Protein AF-W2CV42-F1 (afdb_monomer)

Foldseek 3Di:
DQLVVLVVVLVVLVVDLVVDPLVVVLVVLLVVLLVLVCVVLVLLVVQCPPPDPLSNVLSVVLCVQCVVVVVVVLSPDDPVSSLVVLVVSLVSCVVSVVSCVSSVNPVSNVVSVVSSVVSVVSVVVSVVCSVVSSVVVCVVSVVVSVVVVVVVVVVLVVQLVPDPDPVSNVVSVVVVVVVVVVVVVVVVVVVVVVVVVVCVVPPDDPDD

Structure (mmCIF, N/CA/C/O backbone):
data_AF-W2CV42-F1
#
_entry.id   AF-W2CV42-F1
#
loop_
_atom_site.group_PDB
_atom_site.id
_atom_site.type_symbol
_atom_site.label_atom_id
_atom_site.label_alt_id
_atom_site.label_comp_id
_atom_site.label_asym_id
_atom_site.label_entity_id
_atom_site.label_seq_id
_atom_site.pdbx_PDB_ins_code
_atom_site.Cartn_x
_atom_site.Cartn_y
_atom_site.Cartn_z
_atom_site.occupancy
_atom_site.B_iso_or_equiv
_atom_site.auth_seq_id
_atom_site.auth_comp_id
_atom_site.auth_asym_id
_atom_site.auth_atom_id
_atom_site.pdbx_PDB_model_num
ATOM 1 N N . GLN A 1 1 ? 26.168 -8.740 -31.661 1.00 59.66 1 GLN A N 1
ATOM 2 C CA . GLN A 1 1 ? 27.082 -9.064 -30.541 1.00 59.66 1 GLN A CA 1
ATOM 3 C C . GLN A 1 1 ? 27.234 -7.935 -29.515 1.00 59.66 1 GLN A C 1
ATOM 5 O O . GLN A 1 1 ? 26.815 -8.160 -28.393 1.00 59.66 1 GLN A O 1
ATOM 10 N N . LYS A 1 2 ? 27.775 -6.739 -29.827 1.00 70.06 2 LYS A N 1
ATOM 11 C CA . LYS A 1 2 ? 27.893 -5.647 -28.822 1.00 70.06 2 LYS A CA 1
ATOM 12 C C . LYS A 1 2 ? 26.564 -4.921 -28.543 1.00 70.06 2 LYS A C 1
ATOM 14 O O . LYS A 1 2 ? 26.148 -4.836 -27.397 1.00 70.06 2 LYS A O 1
ATOM 19 N N . TRP A 1 3 ? 25.877 -4.484 -29.600 1.00 69.75 3 TRP A N 1
ATOM 20 C CA . TRP A 1 3 ? 24.586 -3.786 -29.516 1.00 69.75 3 TRP A CA 1
ATOM 21 C C . TRP A 1 3 ? 23.489 -4.621 -28.830 1.00 69.75 3 TRP A C 1
ATOM 23 O O . TRP A 1 3 ? 22.805 -4.127 -27.945 1.00 69.75 3 TRP A O 1
ATOM 33 N N . GLU A 1 4 ? 23.374 -5.913 -29.157 1.00 73.19 4 GLU A N 1
ATOM 34 C CA . GLU A 1 4 ? 22.420 -6.822 -28.493 1.00 73.19 4 GLU A CA 1
ATOM 35 C C . GLU A 1 4 ? 22.667 -6.924 -26.982 1.00 73.19 4 GLU A C 1
ATOM 37 O O . GLU A 1 4 ? 21.717 -7.024 -26.215 1.00 73.19 4 GLU A O 1
ATOM 42 N N . GLY A 1 5 ? 23.930 -6.887 -26.543 1.00 76.00 5 GLY A N 1
ATOM 43 C CA . GLY A 1 5 ? 24.276 -6.903 -25.121 1.00 76.00 5 GLY A CA 1
ATOM 44 C C . GLY A 1 5 ? 23.815 -5.640 -24.396 1.00 76.00 5 GLY A C 1
ATOM 45 O O . GLY A 1 5 ? 23.217 -5.741 -23.331 1.00 76.00 5 GLY A O 1
ATOM 46 N N . GLU A 1 6 ? 24.034 -4.470 -25.001 1.00 76.62 6 GLU A N 1
ATOM 47 C CA . GLU A 1 6 ? 23.625 -3.166 -24.453 1.00 76.62 6 GLU A CA 1
ATOM 48 C C . GLU A 1 6 ? 22.091 -3.037 -24.386 1.00 76.62 6 GLU A C 1
ATOM 50 O O . GLU A 1 6 ? 21.546 -2.624 -23.363 1.00 76.62 6 GLU A O 1
ATOM 55 N N . VAL A 1 7 ? 21.379 -3.488 -25.426 1.00 72.38 7 VAL A N 1
ATOM 56 C CA . VAL A 1 7 ? 19.905 -3.512 -25.447 1.00 72.38 7 VAL A CA 1
ATOM 57 C C . VAL A 1 7 ? 19.341 -4.495 -24.415 1.00 72.38 7 VAL A C 1
ATOM 59 O O . VAL A 1 7 ? 18.390 -4.168 -23.707 1.00 72.38 7 VAL A O 1
ATOM 62 N N . ASN A 1 8 ? 19.929 -5.686 -24.280 1.00 78.81 8 ASN A N 1
ATOM 63 C CA . ASN A 1 8 ? 19.495 -6.657 -23.271 1.00 78.81 8 ASN A CA 1
ATOM 64 C C . ASN A 1 8 ? 19.744 -6.153 -21.842 1.00 78.81 8 ASN A C 1
ATOM 66 O O . ASN A 1 8 ? 18.939 -6.426 -20.954 1.00 78.81 8 ASN A O 1
ATOM 70 N N . GLU A 1 9 ? 20.814 -5.389 -21.619 1.00 76.94 9 GLU A N 1
ATOM 71 C CA . GLU A 1 9 ? 21.087 -4.744 -20.332 1.00 76.94 9 GLU A CA 1
ATOM 72 C C . GLU A 1 9 ? 20.033 -3.666 -20.006 1.00 76.94 9 GLU A C 1
ATOM 74 O O . GLU A 1 9 ? 19.577 -3.587 -18.863 1.00 76.94 9 GLU A O 1
ATOM 79 N N . GLU A 1 10 ? 19.556 -2.898 -20.997 1.00 70.19 10 GLU A N 1
ATOM 80 C CA . GLU A 1 10 ? 18.446 -1.943 -20.809 1.00 70.19 10 GLU A CA 1
ATOM 81 C C . GLU A 1 10 ? 17.141 -2.653 -20.413 1.00 70.19 10 GLU A C 1
ATOM 83 O O . GLU A 1 10 ? 16.420 -2.187 -19.521 1.00 70.19 10 GLU A O 1
ATOM 88 N N . VAL A 1 11 ? 16.845 -3.791 -21.048 1.00 71.62 11 VAL A N 1
ATOM 89 C CA . VAL A 1 11 ? 15.653 -4.604 -20.757 1.00 71.62 11 VAL A CA 1
ATOM 90 C C . VAL A 1 11 ? 15.738 -5.228 -19.360 1.00 71.62 11 VAL A C 1
ATOM 92 O O . VAL A 1 11 ? 14.799 -5.091 -18.573 1.00 71.62 11 VAL A O 1
ATOM 95 N N . ASP A 1 12 ? 16.871 -5.834 -19.006 1.00 73.62 12 ASP A N 1
ATOM 96 C CA . ASP A 1 12 ? 17.085 -6.478 -17.704 1.00 73.62 12 ASP A CA 1
ATOM 97 C C . ASP A 1 12 ? 17.072 -5.467 -16.544 1.00 73.62 12 ASP A C 1
ATOM 99 O O . ASP A 1 12 ? 16.479 -5.725 -15.493 1.00 73.62 12 ASP A O 1
ATOM 103 N N . LEU A 1 13 ? 17.620 -4.260 -16.733 1.00 68.94 13 LEU A N 1
ATOM 104 C CA . LEU A 1 13 ? 17.482 -3.166 -15.762 1.00 68.94 13 LEU A CA 1
ATOM 105 C C . LEU A 1 13 ? 16.016 -2.784 -15.528 1.00 68.94 13 LEU A C 1
ATOM 107 O O . L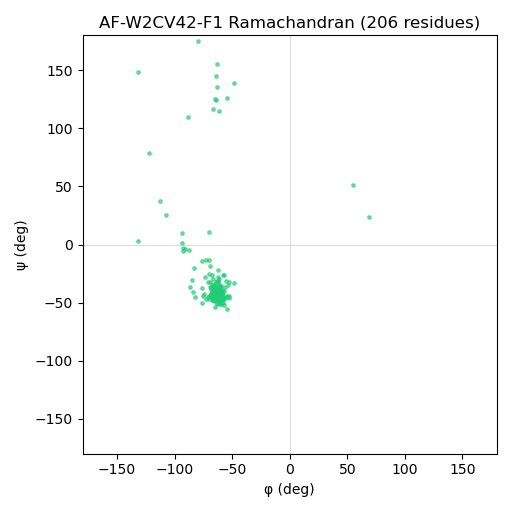EU A 1 13 ? 15.612 -2.487 -14.397 1.00 68.94 13 LEU A O 1
ATOM 111 N N . ASN A 1 14 ? 15.201 -2.796 -16.584 1.00 65.06 14 ASN A N 1
ATOM 112 C CA . ASN A 1 14 ? 13.782 -2.500 -16.464 1.00 65.06 14 ASN A CA 1
ATOM 113 C C . ASN A 1 14 ? 13.024 -3.603 -15.698 1.00 65.06 14 ASN A C 1
ATOM 115 O O . ASN A 1 14 ? 12.142 -3.271 -14.898 1.00 65.06 14 ASN A O 1
ATOM 119 N N . GLU A 1 15 ? 13.400 -4.873 -15.886 1.00 62.34 15 GLU A N 1
ATOM 120 C CA . GLU A 1 15 ? 12.823 -6.039 -15.198 1.00 62.34 15 GLU A CA 1
ATOM 121 C C . GLU A 1 15 ? 13.281 -6.183 -13.737 1.00 62.34 15 GLU A C 1
ATOM 123 O O . GLU A 1 15 ? 12.454 -6.392 -12.845 1.00 62.34 15 GLU A O 1
ATOM 128 N N . LYS A 1 16 ? 14.576 -6.018 -13.438 1.00 64.25 16 LYS A N 1
ATOM 129 C CA . LYS A 1 16 ? 15.122 -6.095 -12.067 1.00 64.25 16 LYS A CA 1
ATOM 130 C C . LYS A 1 16 ? 14.546 -5.026 -11.153 1.00 64.25 16 LYS A C 1
ATOM 132 O O . LYS A 1 16 ? 14.216 -5.302 -10.000 1.00 64.25 16 LYS A O 1
ATOM 137 N N . ALA A 1 17 ? 14.341 -3.826 -11.683 1.00 59.81 17 ALA A N 1
ATOM 138 C CA . ALA A 1 17 ? 13.664 -2.761 -10.962 1.00 59.81 17 ALA A CA 1
ATOM 139 C C . ALA A 1 17 ? 12.201 -3.102 -10.607 1.00 59.81 17 ALA A C 1
ATOM 141 O O . ALA A 1 17 ? 11.654 -2.529 -9.667 1.00 59.81 17 ALA A O 1
ATOM 142 N N . ALA A 1 18 ? 11.566 -4.039 -11.321 1.00 54.16 18 ALA A N 1
ATOM 143 C CA . ALA A 1 18 ? 10.229 -4.531 -10.996 1.00 54.16 18 ALA A CA 1
ATOM 144 C C . ALA A 1 18 ? 10.226 -5.633 -9.912 1.00 54.16 18 ALA A C 1
ATOM 146 O O . ALA A 1 18 ? 9.199 -5.833 -9.269 1.00 54.16 18 ALA A O 1
ATOM 147 N N . ARG A 1 19 ? 11.355 -6.321 -9.672 1.00 53.69 19 ARG A N 1
ATOM 148 C CA . ARG A 1 19 ? 11.500 -7.447 -8.718 1.00 53.69 19 ARG A CA 1
ATOM 149 C C . ARG A 1 19 ? 12.296 -7.099 -7.445 1.00 53.69 19 ARG A C 1
ATOM 151 O O . ARG A 1 19 ? 12.899 -7.982 -6.841 1.00 53.69 19 ARG A O 1
ATOM 158 N N . SER A 1 20 ? 12.347 -5.830 -7.035 1.00 61.31 20 SER A N 1
ATOM 159 C CA . SER A 1 20 ? 13.225 -5.400 -5.933 1.00 61.31 20 SER A CA 1
ATOM 160 C C . SER A 1 20 ? 12.882 -6.050 -4.580 1.00 61.31 20 SER A C 1
ATOM 162 O O . SER A 1 20 ? 11.736 -6.437 -4.337 1.00 61.31 20 SER A O 1
ATOM 164 N N . VAL A 1 21 ? 13.884 -6.123 -3.689 1.00 60.16 21 VAL A N 1
ATOM 165 C CA . VAL A 1 21 ? 13.817 -6.625 -2.294 1.00 60.16 21 VAL A CA 1
ATOM 166 C C . VAL A 1 21 ? 12.639 -6.030 -1.515 1.00 60.16 21 VAL A C 1
ATOM 168 O O . VAL A 1 21 ? 11.987 -6.722 -0.733 1.00 60.16 21 VAL A O 1
ATOM 171 N N . HIS A 1 22 ? 12.292 -4.779 -1.816 1.00 67.31 22 HIS A N 1
ATOM 172 C CA . HIS A 1 22 ? 11.140 -4.075 -1.256 1.00 67.31 22 HIS A CA 1
ATOM 173 C C . HIS A 1 22 ? 9.808 -4.774 -1.504 1.00 67.31 22 HIS A C 1
ATOM 175 O O . HIS A 1 22 ? 8.886 -4.616 -0.719 1.00 67.31 22 HIS A O 1
ATOM 181 N N . THR A 1 23 ? 9.684 -5.571 -2.566 1.00 75.50 23 THR A N 1
ATOM 182 C CA . THR A 1 23 ? 8.451 -6.318 -2.859 1.00 75.50 23 THR A CA 1
ATOM 183 C C . THR A 1 23 ? 8.162 -7.353 -1.778 1.00 75.50 23 THR A C 1
ATOM 185 O O . THR A 1 23 ? 7.018 -7.482 -1.362 1.00 75.50 23 THR A O 1
ATOM 188 N N . LYS A 1 24 ? 9.191 -8.044 -1.271 1.00 83.50 24 LYS A N 1
ATOM 189 C CA . LYS A 1 24 ? 9.023 -9.024 -0.192 1.00 83.50 24 LYS A CA 1
ATOM 190 C C . LYS A 1 24 ? 8.679 -8.337 1.129 1.00 83.50 24 LYS A C 1
ATOM 192 O O . LYS A 1 24 ? 7.716 -8.730 1.772 1.00 83.50 24 LYS A O 1
ATOM 197 N N . ALA A 1 25 ? 9.411 -7.280 1.482 1.00 86.00 25 ALA A N 1
ATOM 198 C CA . ALA A 1 25 ? 9.160 -6.516 2.704 1.00 86.00 25 ALA A CA 1
ATOM 199 C C . ALA A 1 25 ? 7.769 -5.853 2.712 1.00 86.00 25 ALA A C 1
ATOM 201 O O . ALA A 1 25 ? 7.107 -5.822 3.746 1.00 86.00 25 ALA A O 1
ATOM 202 N N . LEU A 1 26 ? 7.299 -5.358 1.559 1.00 89.50 26 LEU A N 1
ATOM 203 C CA . LEU A 1 26 ? 5.947 -4.813 1.422 1.00 89.50 26 LEU A CA 1
ATOM 204 C C . LEU A 1 26 ? 4.882 -5.892 1.626 1.00 89.50 26 LEU A C 1
ATOM 206 O O . LEU A 1 26 ? 3.930 -5.633 2.345 1.00 89.50 26 LEU A O 1
ATOM 210 N N . LEU A 1 27 ? 5.050 -7.086 1.048 1.00 91.00 27 LEU A N 1
ATOM 211 C CA . LEU A 1 27 ? 4.109 -8.197 1.243 1.00 91.00 27 LEU A CA 1
ATOM 212 C C . LEU A 1 27 ? 4.063 -8.673 2.700 1.00 91.00 27 LEU A C 1
ATOM 214 O O . LEU A 1 27 ? 2.990 -8.945 3.220 1.00 91.00 27 LEU A O 1
ATOM 218 N N . GLU A 1 28 ? 5.211 -8.748 3.373 1.00 93.06 28 GLU A N 1
ATOM 219 C CA . GLU A 1 28 ? 5.263 -9.113 4.795 1.00 93.06 28 GLU A CA 1
ATOM 220 C C . GLU A 1 28 ? 4.526 -8.081 5.661 1.00 93.06 28 GLU A C 1
ATOM 222 O O . GLU A 1 28 ? 3.756 -8.444 6.548 1.00 93.06 28 GLU A O 1
ATOM 227 N N . LYS A 1 29 ? 4.715 -6.788 5.375 1.00 93.56 29 LYS A N 1
ATOM 228 C CA . LYS A 1 29 ? 4.012 -5.709 6.080 1.00 93.56 29 LYS A CA 1
ATOM 229 C C . LYS A 1 29 ? 2.519 -5.700 5.790 1.00 93.56 29 LYS A C 1
ATOM 231 O O . LYS A 1 29 ? 1.738 -5.442 6.696 1.00 93.56 29 LYS A O 1
ATOM 236 N N . ASP A 1 30 ? 2.134 -6.002 4.561 1.00 94.56 30 ASP A N 1
ATOM 237 C CA . ASP A 1 30 ? 0.740 -6.166 4.165 1.00 94.56 30 ASP A CA 1
ATOM 238 C C . ASP A 1 30 ? 0.063 -7.298 4.949 1.00 94.56 30 ASP A C 1
ATOM 240 O O . ASP A 1 30 ? -0.964 -7.094 5.587 1.00 94.56 30 ASP A O 1
ATOM 244 N N . GLU A 1 31 ? 0.722 -8.455 5.050 1.00 95.38 31 GLU A N 1
ATOM 245 C CA . GLU A 1 31 ? 0.227 -9.587 5.837 1.00 95.38 31 GLU A CA 1
ATOM 246 C C . GLU A 1 31 ? 0.080 -9.240 7.334 1.00 95.38 31 GLU A C 1
ATOM 248 O O . GLU A 1 31 ? -0.835 -9.719 8.013 1.00 95.38 31 GLU A O 1
ATOM 253 N N . GLU A 1 32 ? 0.969 -8.402 7.878 1.00 96.00 32 GLU A N 1
ATOM 254 C CA . GLU A 1 32 ? 0.831 -7.866 9.238 1.00 96.00 32 GLU A CA 1
ATOM 255 C C . GLU A 1 32 ? -0.413 -6.968 9.378 1.00 96.00 32 GLU A C 1
ATOM 257 O O . GLU A 1 32 ? -1.143 -7.107 10.366 1.00 96.00 32 GLU A O 1
ATOM 262 N N . ARG A 1 33 ? -0.695 -6.088 8.402 1.00 97.06 33 ARG A N 1
ATOM 263 C CA . ARG A 1 33 ? -1.912 -5.247 8.394 1.00 97.06 33 ARG A CA 1
ATOM 264 C C . ARG A 1 33 ? -3.171 -6.104 8.331 1.00 97.06 33 ARG A C 1
ATOM 266 O O . ARG A 1 33 ? -4.054 -5.936 9.174 1.00 97.06 33 ARG A O 1
ATOM 273 N N . ASP A 1 34 ? -3.196 -7.092 7.441 1.00 97.00 34 ASP A N 1
ATOM 274 C CA . ASP A 1 34 ? -4.293 -8.049 7.288 1.00 97.00 34 ASP A CA 1
ATOM 275 C C . ASP A 1 34 ? -4.626 -8.770 8.597 1.00 97.00 34 ASP A C 1
ATOM 277 O O . ASP A 1 34 ? -5.796 -8.904 8.979 1.00 97.00 34 ASP A O 1
ATOM 281 N N . LYS A 1 35 ? -3.596 -9.237 9.314 1.00 96.88 35 LYS A N 1
ATOM 282 C CA . LYS A 1 35 ? -3.758 -9.912 10.610 1.00 96.88 35 LYS A CA 1
ATOM 283 C C . LYS A 1 35 ? -4.335 -8.973 11.662 1.00 96.88 35 LYS A C 1
ATOM 285 O O . LYS A 1 35 ? -5.233 -9.380 12.401 1.00 96.88 35 LYS A O 1
ATOM 290 N N . LEU A 1 36 ? -3.853 -7.732 11.725 1.00 97.69 36 LEU A N 1
ATOM 291 C CA . LEU A 1 36 ? -4.334 -6.731 12.679 1.00 97.69 36 LEU A CA 1
ATOM 292 C C . LEU A 1 36 ? -5.784 -6.325 12.396 1.00 97.69 36 LEU A C 1
ATOM 294 O O . LEU A 1 36 ? -6.581 -6.255 13.330 1.00 97.69 36 LEU A O 1
ATOM 298 N N . LEU A 1 37 ? -6.149 -6.130 11.128 1.00 97.50 37 LEU A N 1
ATOM 299 C CA . LEU A 1 37 ? -7.525 -5.853 10.708 1.00 97.50 37 LEU A CA 1
ATOM 300 C C . LEU A 1 37 ? -8.455 -7.033 11.004 1.00 97.50 37 LEU A C 1
ATOM 302 O O . LEU A 1 37 ? -9.530 -6.854 11.578 1.00 97.50 37 LEU A O 1
ATOM 306 N N . THR A 1 3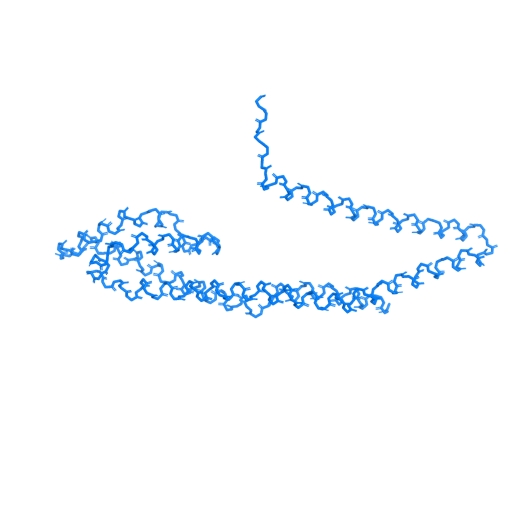8 ? -8.014 -8.256 10.699 1.00 96.69 38 THR A N 1
ATOM 307 C CA . THR A 1 38 ? -8.765 -9.483 11.011 1.00 96.69 38 THR A CA 1
ATOM 308 C C . THR A 1 38 ? -8.996 -9.622 12.516 1.00 96.69 38 THR A C 1
ATOM 310 O O . THR A 1 38 ? -10.108 -9.937 12.943 1.00 96.69 38 THR A O 1
ATOM 313 N N . HIS A 1 39 ? -7.969 -9.360 13.329 1.00 97.00 39 HIS A N 1
ATOM 314 C CA . HIS A 1 39 ? -8.082 -9.367 14.784 1.00 97.00 39 HIS A CA 1
ATOM 315 C C . HIS A 1 39 ? -9.054 -8.289 15.277 1.00 97.00 39 HIS A C 1
ATOM 317 O O . HIS A 1 39 ? -9.982 -8.603 16.020 1.00 97.00 39 HIS A O 1
ATOM 323 N N . LEU A 1 40 ? -8.891 -7.045 14.816 1.00 97.00 40 LEU A N 1
ATOM 324 C CA . LEU A 1 40 ? -9.736 -5.907 15.177 1.00 97.00 40 LEU A CA 1
ATOM 325 C C . LEU A 1 40 ? -11.219 -6.199 14.918 1.00 97.00 40 LEU A C 1
ATOM 327 O O . LEU A 1 40 ? -12.041 -6.126 15.834 1.00 97.00 40 LEU A O 1
ATOM 331 N N . PHE A 1 41 ? -11.557 -6.574 13.683 1.00 96.69 41 PHE A N 1
ATOM 332 C CA . PHE A 1 41 ? -12.937 -6.856 13.294 1.00 96.69 41 PHE A CA 1
ATOM 333 C C . PHE A 1 41 ? -13.480 -8.114 13.974 1.00 96.69 41 PHE A C 1
ATOM 335 O O . PHE A 1 41 ? -14.650 -8.155 14.357 1.00 96.69 41 PHE A O 1
ATOM 342 N N . GLY A 1 42 ? -12.633 -9.125 14.188 1.00 96.38 42 GLY A N 1
ATOM 343 C CA . GLY A 1 42 ? -12.995 -10.324 14.938 1.00 96.38 42 GLY A CA 1
ATOM 344 C C . GLY A 1 42 ? -13.400 -10.008 16.378 1.00 96.38 42 GLY A C 1
ATOM 345 O O . GLY A 1 42 ? -14.461 -10.444 16.824 1.00 96.38 42 GLY A O 1
ATOM 346 N N . ILE A 1 43 ? -12.598 -9.215 17.094 1.00 96.75 43 ILE A N 1
ATOM 347 C CA . ILE A 1 43 ? -12.875 -8.823 18.483 1.00 96.75 43 ILE A CA 1
ATOM 348 C C . ILE A 1 43 ? -14.180 -8.039 18.586 1.00 96.75 43 ILE A C 1
ATOM 350 O O . ILE A 1 43 ? -14.995 -8.358 19.452 1.00 96.75 43 ILE A O 1
ATOM 354 N N . ILE A 1 44 ? -14.412 -7.064 17.704 1.00 95.62 44 ILE A N 1
ATOM 355 C CA . ILE A 1 44 ? -15.674 -6.308 17.681 1.00 95.62 44 ILE A CA 1
ATOM 356 C C . ILE A 1 44 ? -16.848 -7.275 17.511 1.00 95.62 44 ILE A C 1
ATOM 358 O O . ILE A 1 44 ? -17.741 -7.321 18.357 1.00 95.62 44 ILE A O 1
ATOM 362 N N . ARG A 1 45 ? -16.785 -8.144 16.495 1.00 95.69 45 ARG A N 1
ATOM 363 C CA . ARG A 1 45 ? -17.847 -9.107 16.187 1.00 95.69 45 ARG A CA 1
ATOM 364 C C . ARG A 1 45 ? -18.164 -10.046 17.349 1.00 95.69 45 ARG A C 1
ATOM 366 O O . ARG A 1 45 ? -19.333 -10.265 17.654 1.00 95.69 45 ARG A O 1
ATOM 373 N N . PHE A 1 46 ? -17.150 -10.622 17.992 1.00 95.44 46 PHE A N 1
ATOM 374 C CA . PHE A 1 46 ? -17.373 -11.569 19.088 1.00 95.44 46 PHE A CA 1
ATOM 375 C C . PHE A 1 46 ? -17.892 -10.889 20.356 1.00 95.44 46 PHE A C 1
ATOM 377 O O . PHE A 1 46 ? -18.694 -11.484 21.076 1.00 95.44 46 PHE A O 1
ATOM 384 N N . ASN A 1 47 ? -17.495 -9.642 20.616 1.00 95.81 47 ASN A N 1
ATOM 385 C CA . ASN A 1 47 ? -17.916 -8.934 21.822 1.00 95.81 47 ASN A CA 1
ATOM 386 C C . ASN A 1 47 ? -19.384 -8.488 21.805 1.00 95.81 47 ASN A C 1
ATOM 388 O O . ASN A 1 47 ? -19.921 -8.232 22.879 1.00 95.81 47 ASN A O 1
ATOM 392 N N . HIS A 1 48 ? -20.075 -8.518 20.659 1.00 93.38 48 HIS A N 1
ATOM 393 C CA . HIS A 1 48 ? -21.543 -8.406 20.625 1.00 93.38 48 HIS A CA 1
ATOM 394 C C . HIS A 1 48 ? -22.244 -9.459 21.491 1.00 93.38 48 HIS A C 1
ATOM 396 O O . HIS A 1 48 ? -23.314 -9.203 22.035 1.00 93.38 48 HIS A O 1
ATOM 402 N N . TYR A 1 49 ? -21.642 -10.641 21.627 1.00 94.12 49 TYR A N 1
ATOM 403 C CA . TYR A 1 49 ? -22.186 -11.749 22.413 1.00 94.12 49 TYR A CA 1
ATOM 404 C C . TYR A 1 49 ? -21.652 -11.774 23.849 1.00 94.12 49 TYR A C 1
ATOM 406 O O . TYR A 1 49 ? -21.849 -12.758 24.564 1.00 94.12 49 TYR A O 1
ATOM 414 N N . SER A 1 50 ? -20.943 -10.724 24.278 1.00 94.50 50 SER A N 1
ATOM 415 C CA . SER A 1 50 ? -20.380 -10.664 25.622 1.00 94.50 50 SER A CA 1
ATOM 416 C C . SER A 1 50 ? -21.492 -10.674 26.681 1.00 94.50 50 SER A C 1
ATOM 418 O O . SER A 1 50 ? -22.459 -9.918 26.562 1.00 94.50 50 SER A O 1
ATOM 420 N N . PRO A 1 51 ? -21.359 -11.465 27.763 1.00 93.38 51 PRO A N 1
ATOM 421 C CA . PRO A 1 51 ? -22.292 -11.415 28.888 1.00 93.38 51 PRO A CA 1
ATOM 422 C C . PRO A 1 51 ? -22.165 -10.111 29.697 1.00 93.38 51 PRO A C 1
ATOM 424 O O . PRO A 1 51 ? -23.021 -9.809 30.526 1.00 93.38 51 PRO A O 1
ATOM 427 N N . VAL A 1 52 ? -21.097 -9.335 29.477 1.00 95.62 52 VAL A N 1
ATOM 428 C CA . VAL A 1 52 ? -20.883 -8.031 30.107 1.00 95.62 52 VAL A CA 1
ATOM 429 C C . VAL A 1 52 ? -21.531 -6.952 29.241 1.00 95.62 52 VAL A C 1
ATOM 431 O O . VAL A 1 52 ? -21.036 -6.627 28.163 1.00 95.62 52 VAL A O 1
ATOM 434 N N . GLN A 1 53 ? -22.623 -6.357 29.731 1.00 92.75 53 GLN A N 1
ATOM 435 C CA . GLN A 1 53 ? -23.435 -5.404 28.961 1.00 92.75 53 GLN A CA 1
ATOM 436 C C . GLN A 1 53 ? -22.634 -4.200 28.440 1.00 92.75 53 GLN A C 1
ATOM 438 O O . GLN A 1 53 ? -22.814 -3.798 27.295 1.00 92.75 53 GLN A O 1
ATOM 443 N N . ALA A 1 54 ? -21.715 -3.660 29.247 1.00 92.06 54 ALA A N 1
ATOM 444 C CA . ALA A 1 54 ? -20.857 -2.547 28.836 1.00 92.06 54 ALA A CA 1
ATOM 445 C C . ALA A 1 54 ? -19.955 -2.914 27.642 1.00 92.06 54 ALA A C 1
ATOM 447 O O . ALA A 1 54 ? -19.783 -2.118 26.723 1.00 92.06 54 ALA A O 1
ATOM 448 N N . THR A 1 55 ? -19.421 -4.137 27.629 1.00 93.00 55 THR A N 1
ATOM 449 C CA . THR A 1 55 ? -18.589 -4.659 26.539 1.00 93.00 55 THR A CA 1
ATOM 450 C C . THR A 1 55 ? -19.411 -4.871 25.267 1.00 93.00 55 THR A C 1
ATOM 452 O O . THR A 1 55 ? -18.972 -4.475 24.190 1.00 93.00 55 THR A O 1
ATOM 455 N N . ALA A 1 56 ? -20.622 -5.424 25.384 1.00 95.50 56 ALA A N 1
ATOM 456 C CA . ALA A 1 56 ? -21.516 -5.611 24.242 1.00 95.50 56 ALA A CA 1
ATOM 457 C C . ALA A 1 56 ? -21.947 -4.275 23.610 1.00 95.50 56 ALA A C 1
ATOM 459 O O . ALA A 1 56 ? -21.919 -4.135 22.390 1.00 95.50 56 ALA A O 1
ATOM 460 N N . GLN A 1 57 ? -22.261 -3.265 24.428 1.00 95.38 57 GLN A N 1
ATOM 461 C CA . GLN A 1 57 ? -22.610 -1.921 23.951 1.00 95.38 57 GLN A CA 1
ATOM 462 C C . GLN A 1 57 ? -21.426 -1.202 23.291 1.00 95.38 57 GLN A C 1
ATOM 464 O O . GLN A 1 57 ? -21.603 -0.519 22.282 1.00 95.38 57 GLN A O 1
ATOM 469 N N . ALA A 1 58 ? -20.213 -1.362 23.832 1.00 95.12 58 ALA A N 1
ATOM 470 C CA . ALA A 1 58 ? -19.003 -0.831 23.209 1.00 95.12 58 ALA A CA 1
ATOM 471 C C . ALA A 1 58 ? -18.756 -1.472 21.832 1.00 95.12 58 ALA A C 1
ATOM 473 O O . ALA A 1 58 ? -18.452 -0.762 20.875 1.00 95.12 58 ALA A O 1
ATOM 474 N N . ALA A 1 59 ? -18.942 -2.792 21.718 1.00 95.75 59 ALA A N 1
ATOM 475 C CA . ALA A 1 59 ? -18.845 -3.511 20.450 1.00 95.75 59 ALA A CA 1
ATOM 476 C C . ALA A 1 59 ? -19.890 -3.047 19.433 1.00 95.75 59 ALA A C 1
ATOM 478 O O . ALA A 1 59 ? -19.516 -2.701 18.319 1.00 95.75 59 ALA A O 1
ATOM 479 N N . GLU A 1 60 ? -21.160 -2.937 19.828 1.00 96.38 60 GLU A N 1
ATOM 480 C CA . GLU A 1 60 ? -22.234 -2.450 18.954 1.00 96.38 60 GLU A CA 1
ATOM 481 C C . GLU A 1 60 ? -21.962 -1.039 18.428 1.00 96.38 60 GLU A C 1
ATOM 483 O O . GLU A 1 60 ? -22.141 -0.750 17.242 1.00 96.38 60 GLU A O 1
ATOM 488 N N . LYS A 1 61 ? -21.447 -0.163 19.293 1.00 95.62 61 LYS A N 1
ATOM 489 C CA . LYS A 1 61 ? -21.062 1.185 18.891 1.00 95.62 61 LYS A CA 1
ATOM 490 C C . LYS A 1 61 ? -19.899 1.168 17.897 1.00 95.62 61 LYS A C 1
ATOM 492 O O . LYS A 1 61 ? -19.997 1.831 16.866 1.00 95.62 61 LYS A O 1
ATOM 497 N N . LEU A 1 62 ? -18.832 0.412 18.162 1.00 95.44 62 LEU A N 1
ATOM 498 C CA . LEU A 1 62 ? -17.691 0.313 17.244 1.00 95.44 62 LEU A CA 1
ATOM 499 C C . LEU A 1 62 ? -18.056 -0.359 15.916 1.00 95.44 62 LEU A C 1
ATOM 501 O O . LEU A 1 62 ? -17.572 0.082 14.877 1.00 95.44 62 LEU A O 1
ATOM 505 N N . ASP A 1 63 ? -18.945 -1.349 15.918 1.00 95.50 63 ASP A N 1
ATOM 506 C CA . ASP A 1 63 ? -19.459 -1.977 14.697 1.00 95.50 63 ASP A CA 1
ATOM 507 C C . ASP A 1 63 ? -20.234 -0.971 13.836 1.00 95.50 63 ASP A C 1
ATOM 509 O O . ASP A 1 63 ? -20.018 -0.892 12.629 1.00 95.50 63 ASP A O 1
ATOM 513 N N . SER A 1 64 ? -21.036 -0.092 14.449 1.00 95.38 64 SER A N 1
ATOM 514 C CA . SER A 1 64 ? -21.740 0.966 13.707 1.00 95.38 64 SER A CA 1
ATOM 515 C C . SER A 1 64 ? -20.795 1.967 13.020 1.00 95.38 64 SER A C 1
ATOM 517 O O . SER A 1 64 ? -21.107 2.481 11.945 1.00 95.38 64 SER A O 1
ATOM 519 N N . ILE A 1 65 ? -19.624 2.221 13.613 1.00 94.44 65 ILE A N 1
ATOM 520 C CA . ILE A 1 65 ? -18.612 3.154 13.092 1.00 94.44 65 ILE A CA 1
ATOM 521 C C . ILE A 1 65 ? -17.764 2.472 12.016 1.00 94.44 65 ILE A C 1
ATOM 523 O O . ILE A 1 65 ? -17.518 3.038 10.947 1.00 94.44 65 ILE A O 1
ATOM 527 N N . PHE A 1 66 ? -17.326 1.240 12.285 1.00 95.25 66 PHE A N 1
ATOM 528 C CA . PHE A 1 66 ? -16.423 0.498 11.412 1.00 95.25 66 PHE A CA 1
ATOM 529 C C . PHE A 1 66 ? -17.133 -0.368 10.371 1.00 95.25 66 PHE A C 1
ATOM 531 O O . PHE A 1 66 ? -16.470 -0.914 9.490 1.00 95.25 66 PHE A O 1
ATOM 538 N N . GLY A 1 67 ? -18.464 -0.439 10.399 1.00 91.31 67 GLY A N 1
ATOM 539 C CA . GLY A 1 67 ? -19.267 -1.274 9.509 1.00 91.31 67 GLY A CA 1
ATOM 540 C C . GLY A 1 67 ? -18.978 -1.045 8.026 1.00 91.31 67 GLY A C 1
ATOM 541 O O . GLY A 1 67 ? -18.942 -2.004 7.260 1.00 91.31 67 GLY A O 1
ATOM 542 N N . LYS A 1 68 ? -18.664 0.194 7.618 1.00 94.81 68 LYS A N 1
ATOM 543 C CA . LYS A 1 68 ? -18.241 0.498 6.238 1.00 94.81 68 LYS A CA 1
ATOM 544 C C . LYS A 1 68 ? -16.931 -0.202 5.843 1.00 94.81 68 LYS A C 1
ATOM 546 O O . LYS A 1 68 ? -16.839 -0.709 4.732 1.00 94.81 68 LYS A O 1
ATOM 551 N N . TYR A 1 69 ? -15.960 -0.294 6.752 1.00 95.75 69 TYR A N 1
ATOM 552 C CA . TYR A 1 69 ? -14.682 -0.978 6.522 1.00 95.75 69 TYR A CA 1
ATOM 553 C C . TYR A 1 69 ? -14.839 -2.502 6.575 1.00 95.75 69 TYR A C 1
ATOM 555 O O . TYR A 1 69 ? -14.235 -3.220 5.781 1.00 95.75 69 TYR A O 1
ATOM 563 N N . ILE A 1 70 ? -15.696 -2.999 7.471 1.00 91.19 70 ILE A N 1
ATOM 564 C CA . ILE A 1 70 ? -16.020 -4.429 7.574 1.00 91.19 70 ILE A CA 1
ATOM 565 C C . ILE A 1 70 ? -16.726 -4.906 6.298 1.00 91.19 70 ILE A C 1
ATOM 567 O O . ILE A 1 70 ? -16.359 -5.938 5.741 1.00 91.19 70 ILE A O 1
ATOM 571 N N . ALA A 1 71 ? -17.715 -4.148 5.817 1.00 90.25 71 ALA A N 1
ATOM 572 C CA . ALA A 1 71 ? -18.464 -4.472 4.605 1.00 90.25 71 ALA A CA 1
ATOM 573 C C . ALA A 1 71 ? -17.597 -4.390 3.341 1.00 90.25 71 ALA A C 1
ATOM 575 O O . ALA A 1 71 ? -17.734 -5.237 2.460 1.00 90.25 71 ALA A O 1
ATOM 576 N N . ALA A 1 72 ? -16.694 -3.406 3.272 1.00 90.00 72 ALA A N 1
ATOM 577 C CA . ALA A 1 72 ? -15.708 -3.293 2.198 1.00 90.00 72 ALA A CA 1
ATOM 578 C C . ALA A 1 72 ? -14.641 -4.400 2.251 1.00 90.00 72 ALA A C 1
ATOM 580 O O . ALA A 1 72 ? -14.015 -4.692 1.238 1.00 90.00 72 ALA A O 1
ATOM 581 N N . ASN A 1 73 ? -14.480 -5.070 3.401 1.00 92.31 73 ASN A N 1
ATOM 582 C CA . ASN A 1 73 ? -13.508 -6.143 3.598 1.00 92.31 73 ASN A CA 1
ATOM 583 C C . ASN A 1 73 ? -12.086 -5.682 3.233 1.00 92.31 73 ASN A C 1
ATOM 585 O O . ASN A 1 73 ? -11.384 -6.324 2.449 1.00 92.31 73 ASN A O 1
ATOM 589 N N . ILE A 1 74 ? -11.696 -4.542 3.811 1.00 93.12 74 ILE A N 1
ATOM 590 C CA . ILE A 1 74 ? -10.519 -3.758 3.411 1.00 93.12 74 ILE A CA 1
ATOM 591 C C . ILE A 1 74 ? -9.200 -4.544 3.454 1.00 93.12 74 ILE A C 1
ATOM 593 O O . ILE A 1 74 ? -8.323 -4.291 2.641 1.00 93.12 74 ILE A O 1
ATOM 597 N N . GLN A 1 75 ? -9.096 -5.581 4.293 1.00 91.06 75 GLN A N 1
ATOM 598 C CA . GLN A 1 75 ? -7.957 -6.513 4.362 1.00 91.06 75 GLN A CA 1
ATOM 599 C C . GLN A 1 75 ? -7.831 -7.465 3.150 1.00 91.06 75 GLN A C 1
ATOM 601 O O . GLN A 1 75 ? -7.180 -8.505 3.202 1.00 91.06 75 GLN A O 1
ATOM 606 N N . ARG A 1 76 ? -8.592 -7.234 2.078 1.00 89.75 76 ARG A N 1
ATOM 607 C CA . ARG A 1 76 ? -8.508 -7.982 0.810 1.00 89.75 76 ARG A CA 1
ATOM 608 C C . ARG A 1 76 ? -8.461 -7.063 -0.405 1.00 89.75 76 ARG A C 1
ATOM 610 O O . ARG A 1 76 ? -8.505 -7.555 -1.533 1.00 89.75 76 ARG A O 1
ATOM 617 N N . GLU A 1 77 ? -8.432 -5.754 -0.188 1.00 89.81 77 GLU A N 1
ATOM 618 C CA . GLU A 1 77 ? -8.393 -4.773 -1.263 1.00 89.81 77 GLU A CA 1
ATOM 619 C C . GLU A 1 77 ? -6.982 -4.621 -1.840 1.00 89.81 77 GLU A C 1
ATOM 621 O O . GLU A 1 77 ? -6.011 -5.221 -1.381 1.00 89.81 77 GLU A O 1
ATOM 626 N N . GLY A 1 78 ? -6.864 -3.822 -2.901 1.00 85.56 78 GLY A N 1
ATOM 627 C CA . GLY A 1 78 ? -5.554 -3.425 -3.398 1.00 85.56 78 GLY A CA 1
ATOM 628 C C . GLY A 1 78 ? -4.818 -2.581 -2.358 1.00 85.56 78 GLY A C 1
ATOM 629 O O . GLY A 1 78 ? -5.421 -1.752 -1.685 1.00 85.56 78 GLY A O 1
ATOM 630 N N . PHE A 1 79 ? -3.494 -2.730 -2.284 1.00 87.69 79 PHE A N 1
ATOM 631 C CA . PHE A 1 79 ? -2.678 -2.120 -1.228 1.00 87.69 79 PHE A CA 1
ATOM 632 C C . PHE A 1 79 ? -2.866 -0.605 -1.030 1.00 87.69 79 PHE A C 1
ATOM 634 O O . PHE A 1 79 ? -2.678 -0.102 0.074 1.00 87.69 79 PHE A O 1
ATOM 641 N N . GLU A 1 80 ? -3.167 0.141 -2.101 1.00 85.25 80 GLU A N 1
ATOM 642 C CA . GLU A 1 80 ? -3.390 1.590 -2.014 1.00 85.25 80 GLU A CA 1
ATOM 643 C C . GLU A 1 80 ? -4.736 1.934 -1.383 1.00 85.25 80 GLU A C 1
ATOM 645 O O . GLU A 1 80 ? -4.806 2.841 -0.551 1.00 85.25 80 GLU A O 1
ATOM 650 N N . ASP A 1 81 ? -5.776 1.201 -1.773 1.00 88.75 81 ASP A N 1
ATOM 651 C CA . ASP A 1 81 ? -7.128 1.383 -1.259 1.00 88.75 81 ASP A CA 1
ATOM 652 C C . ASP A 1 81 ? -7.165 0.977 0.219 1.00 88.75 81 ASP A C 1
ATOM 654 O O . ASP A 1 81 ? -7.633 1.748 1.058 1.00 88.75 81 ASP A O 1
ATOM 658 N N . GLU A 1 82 ? -6.523 -0.147 0.564 1.00 92.38 82 GLU A N 1
ATOM 659 C CA . GLU A 1 82 ? -6.347 -0.586 1.950 1.00 92.38 82 GLU A CA 1
ATOM 660 C C . GLU A 1 82 ? -5.615 0.473 2.792 1.00 92.38 82 GLU A C 1
ATOM 662 O O . GLU A 1 82 ? -6.112 0.859 3.850 1.00 92.38 82 GLU A O 1
ATOM 667 N N . SER A 1 83 ? -4.470 1.005 2.330 1.00 93.12 83 SER A N 1
ATOM 668 C CA . SER A 1 83 ? -3.753 2.084 3.034 1.00 93.12 83 SER A CA 1
ATOM 669 C C . SER A 1 83 ? -4.666 3.287 3.306 1.00 93.12 83 SER A C 1
ATOM 671 O O . SER A 1 83 ? -4.654 3.847 4.407 1.00 93.12 83 SER A O 1
ATOM 673 N N . GLY A 1 84 ? -5.461 3.697 2.313 1.00 92.38 84 GLY A N 1
ATOM 674 C CA . GLY A 1 84 ? -6.411 4.801 2.446 1.00 92.38 84 GLY A CA 1
ATOM 675 C C . GLY A 1 84 ? -7.508 4.504 3.468 1.00 92.38 84 GLY A C 1
ATOM 676 O O . GLY A 1 84 ? -7.796 5.337 4.334 1.00 92.38 84 GLY A O 1
ATOM 677 N N . HIS A 1 85 ? -8.079 3.303 3.419 1.00 96.25 85 HIS A N 1
ATOM 678 C CA . HIS A 1 85 ? -9.102 2.869 4.360 1.00 96.25 85 HIS A CA 1
ATOM 679 C C . HIS A 1 85 ? -8.576 2.691 5.782 1.00 96.25 85 HIS A C 1
ATOM 681 O O . HIS A 1 85 ? -9.276 3.073 6.714 1.00 96.25 85 HIS A O 1
ATOM 687 N N . ILE A 1 86 ? -7.347 2.204 5.978 1.00 96.44 86 ILE A N 1
ATOM 688 C CA . ILE A 1 86 ? -6.718 2.137 7.304 1.00 96.44 86 ILE A CA 1
ATOM 689 C C . ILE A 1 86 ? -6.573 3.542 7.890 1.00 96.44 86 ILE A C 1
ATOM 691 O O . ILE A 1 86 ? -6.913 3.758 9.050 1.00 96.44 86 ILE A O 1
ATOM 695 N N . VAL A 1 87 ? -6.127 4.525 7.101 1.00 96.56 87 VAL A N 1
ATOM 696 C CA . VAL A 1 87 ? -6.051 5.921 7.563 1.00 96.56 87 VAL A CA 1
ATOM 697 C C . VAL A 1 87 ? -7.437 6.453 7.935 1.00 96.56 87 VAL A C 1
ATOM 699 O O . VAL A 1 87 ? -7.591 7.075 8.987 1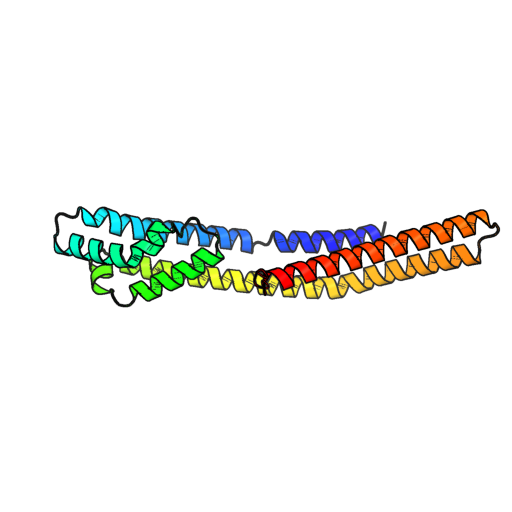.00 96.56 87 VAL A O 1
ATOM 702 N N . GLY A 1 88 ? -8.453 6.182 7.112 1.00 96.00 88 GLY A N 1
ATOM 703 C CA . GLY A 1 88 ? -9.844 6.523 7.418 1.00 96.00 88 GLY A CA 1
ATOM 704 C C . GLY A 1 88 ? -10.324 5.889 8.726 1.00 96.00 88 GLY A C 1
ATOM 705 O O . GLY A 1 88 ? -10.854 6.586 9.590 1.00 96.00 88 GLY A O 1
ATOM 706 N N . LEU A 1 89 ? -10.073 4.592 8.905 1.00 97.38 89 LEU A N 1
ATOM 707 C CA . LEU A 1 89 ? -10.440 3.830 10.095 1.00 97.38 89 LEU A CA 1
ATOM 708 C C . LEU A 1 89 ? -9.775 4.400 11.345 1.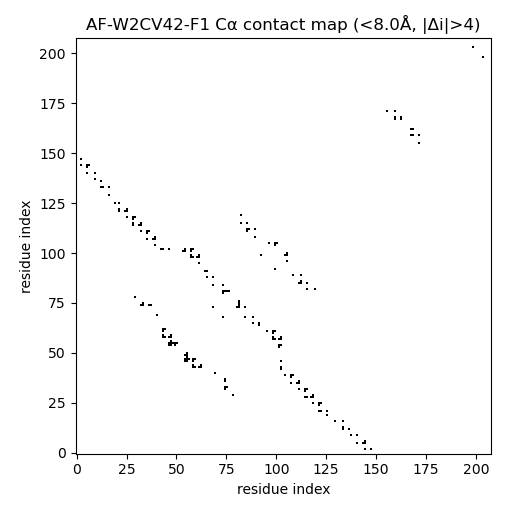00 97.38 89 LEU A C 1
ATOM 710 O O . LEU A 1 89 ? -10.445 4.590 12.355 1.00 97.38 89 LEU A O 1
ATOM 714 N N . LEU A 1 90 ? -8.478 4.712 11.285 1.00 96.81 90 LEU A N 1
ATOM 715 C CA . LEU A 1 90 ? -7.740 5.294 12.409 1.00 96.81 90 LEU A CA 1
ATOM 716 C C . LEU A 1 90 ? -8.278 6.680 12.795 1.00 96.81 90 LEU A C 1
ATOM 718 O O . LEU A 1 90 ? -8.354 6.996 13.983 1.00 96.81 90 LEU A O 1
ATOM 722 N N . ASN A 1 91 ? -8.688 7.491 11.816 1.00 97.00 91 ASN A N 1
ATOM 723 C CA . ASN A 1 91 ? -9.322 8.786 12.075 1.00 97.00 91 ASN A CA 1
ATOM 724 C C . ASN A 1 91 ? -10.705 8.621 12.714 1.00 97.00 91 ASN A C 1
ATOM 726 O O . ASN A 1 91 ? -11.013 9.300 13.693 1.00 97.00 91 ASN A O 1
ATOM 730 N N . ASP A 1 92 ? -11.509 7.689 12.203 1.00 95.88 92 ASP A N 1
ATOM 731 C CA . ASP A 1 92 ? -12.832 7.388 12.753 1.00 95.88 92 ASP A CA 1
ATOM 732 C C . ASP A 1 92 ? -12.746 6.756 14.148 1.00 95.88 92 ASP A C 1
ATOM 734 O O . ASP A 1 92 ? -13.663 6.915 14.946 1.00 95.88 92 ASP A O 1
ATOM 738 N N . ALA A 1 93 ? -11.644 6.073 14.470 1.00 94.94 93 ALA A N 1
ATOM 739 C CA . ALA A 1 93 ? -11.381 5.489 15.782 1.00 94.94 93 ALA A CA 1
ATOM 740 C C . ALA A 1 93 ? -11.022 6.539 16.852 1.00 94.94 93 ALA A C 1
ATOM 742 O O . ALA A 1 93 ? -11.279 6.324 18.038 1.00 94.94 93 ALA A O 1
ATOM 743 N N . ALA A 1 94 ? -10.435 7.674 16.456 1.00 94.69 94 ALA A N 1
ATOM 744 C CA . ALA A 1 94 ? -9.865 8.660 17.377 1.00 94.69 94 ALA A CA 1
ATOM 745 C C . ALA A 1 94 ? -10.841 9.205 18.449 1.00 94.69 94 ALA A C 1
ATOM 747 O O . ALA A 1 94 ? -10.402 9.406 19.583 1.00 94.69 94 ALA A O 1
ATOM 748 N N . PRO A 1 95 ? -12.145 9.420 18.170 1.00 96.56 95 PRO A N 1
ATOM 749 C CA . PRO A 1 95 ? -13.101 9.878 19.182 1.00 96.56 95 PRO A CA 1
ATOM 750 C C . PRO A 1 95 ? -13.560 8.79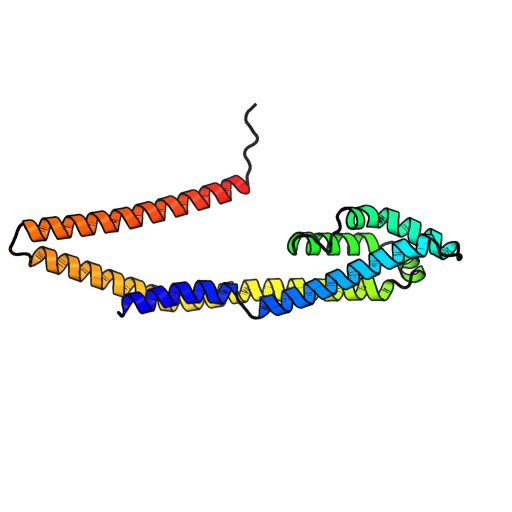9 20.179 1.00 96.56 95 PRO A C 1
ATOM 752 O O . PRO A 1 95 ? -14.157 9.144 21.196 1.00 96.56 95 PRO A O 1
ATOM 755 N N . TYR A 1 96 ? -13.313 7.512 19.908 1.00 95.56 96 TYR A N 1
ATOM 756 C CA . TYR A 1 96 ? -13.924 6.375 20.621 1.00 95.56 96 TYR A CA 1
ATOM 757 C C . TYR A 1 96 ? -12.912 5.575 21.450 1.00 95.56 96 TYR A C 1
ATOM 759 O O . TYR A 1 96 ? -12.956 4.347 21.539 1.00 95.56 96 TYR A O 1
ATOM 767 N N . THR A 1 97 ? -11.957 6.276 22.063 1.00 94.75 97 THR A N 1
ATOM 768 C CA . THR A 1 97 ? -10.866 5.661 22.834 1.00 94.75 97 THR A CA 1
ATOM 769 C C . THR A 1 97 ? -11.356 4.861 24.041 1.00 94.75 97 THR A C 1
ATOM 771 O O . THR A 1 97 ? -10.736 3.858 24.390 1.00 94.75 97 THR A O 1
ATOM 774 N N . ALA A 1 98 ? -12.473 5.258 24.659 1.00 94.69 98 ALA A N 1
ATOM 775 C CA . ALA A 1 98 ? -13.054 4.552 25.798 1.00 94.69 98 ALA A CA 1
ATOM 776 C C . ALA A 1 98 ? -13.618 3.182 25.391 1.00 94.69 98 ALA A C 1
ATOM 778 O O . ALA A 1 98 ? -13.352 2.181 26.054 1.00 94.69 98 ALA A O 1
ATOM 779 N N . GLU A 1 99 ? -14.351 3.120 24.280 1.00 95.06 99 GLU A N 1
ATOM 780 C CA . GLU A 1 99 ? -14.910 1.885 23.730 1.00 95.06 99 GLU A CA 1
ATOM 781 C C . GLU A 1 99 ? -13.809 0.955 23.214 1.00 95.06 99 GLU A C 1
ATOM 783 O O . GLU A 1 99 ? -13.833 -0.247 23.478 1.00 95.06 99 GLU A O 1
ATOM 788 N N . ILE A 1 100 ? -12.797 1.517 22.548 1.00 95.94 100 ILE A N 1
ATOM 789 C CA . ILE A 1 100 ? -11.607 0.782 22.095 1.00 95.94 100 ILE A CA 1
ATOM 790 C C . ILE A 1 100 ? -10.871 0.162 23.289 1.00 95.94 100 ILE A C 1
ATOM 792 O O . ILE A 1 100 ? -10.511 -1.017 23.247 1.00 95.94 100 ILE A O 1
ATOM 796 N N . ALA A 1 101 ? -10.686 0.917 24.376 1.00 95.69 101 ALA A N 1
ATOM 797 C CA . ALA A 1 101 ? -10.067 0.408 25.596 1.00 95.69 101 ALA A CA 1
ATOM 798 C C . ALA A 1 101 ? -10.930 -0.663 26.282 1.00 95.69 101 ALA A C 1
ATOM 800 O O . ALA A 1 101 ? -10.392 -1.664 26.752 1.00 95.69 101 ALA A O 1
ATOM 801 N N . ALA A 1 102 ? -12.257 -0.500 26.291 1.00 94.69 102 ALA A N 1
ATOM 802 C CA . ALA A 1 102 ? -13.188 -1.475 26.864 1.00 94.69 102 ALA A CA 1
ATOM 803 C C . ALA A 1 102 ? -13.146 -2.841 26.155 1.00 94.69 102 ALA A C 1
ATOM 805 O O . ALA A 1 102 ? -13.406 -3.863 26.789 1.00 94.69 102 ALA A O 1
ATOM 806 N N . LEU A 1 103 ? -12.792 -2.867 24.865 1.00 95.75 103 LEU A N 1
ATOM 807 C CA . LEU A 1 103 ? -12.581 -4.099 24.096 1.00 95.75 103 LEU A CA 1
ATOM 808 C C . LEU A 1 103 ? -11.119 -4.580 24.076 1.00 95.75 103 LEU A C 1
ATOM 810 O O . LEU A 1 103 ? -10.820 -5.581 23.430 1.00 95.75 103 LEU A O 1
ATOM 814 N N . GLY A 1 104 ? -10.195 -3.882 24.747 1.00 94.62 104 GLY A N 1
ATOM 815 C CA . GLY A 1 104 ? -8.769 -4.229 24.741 1.00 94.62 104 GLY A CA 1
AT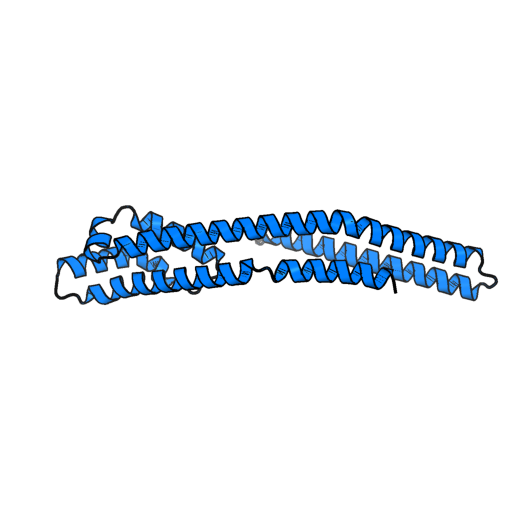OM 816 C C . GLY A 1 104 ? -8.074 -4.002 23.392 1.00 94.62 104 GLY A C 1
ATOM 817 O O . GLY A 1 104 ? -7.062 -4.633 23.100 1.00 94.62 104 GLY A O 1
ATOM 818 N N . LEU A 1 105 ? -8.606 -3.111 22.551 1.00 97.19 105 LEU A N 1
ATOM 819 C CA . LEU A 1 105 ? -8.140 -2.890 21.178 1.00 97.19 105 LEU A CA 1
ATOM 820 C C . LEU A 1 105 ? -7.086 -1.784 21.039 1.00 97.19 105 LEU A C 1
ATOM 822 O O . LEU A 1 105 ? -6.566 -1.576 19.943 1.00 97.19 105 LEU A O 1
ATOM 826 N N . THR A 1 106 ? -6.734 -1.093 22.126 1.00 96.69 106 THR A N 1
ATOM 827 C CA . THR A 1 106 ? -5.779 0.031 22.122 1.00 96.69 106 THR A CA 1
ATOM 828 C C . THR A 1 106 ? -4.447 -0.334 21.465 1.00 96.69 106 THR A C 1
ATOM 830 O O . THR A 1 106 ? -3.957 0.395 20.597 1.00 96.69 106 THR A O 1
ATOM 833 N N . ASP A 1 107 ? -3.890 -1.493 21.818 1.00 96.06 107 ASP A N 1
ATOM 834 C CA . ASP A 1 107 ? -2.622 -1.959 21.256 1.00 96.06 107 ASP A CA 1
ATOM 835 C C . ASP A 1 107 ? -2.766 -2.345 19.783 1.00 96.06 107 ASP A C 1
ATOM 837 O O . ASP A 1 107 ? -1.877 -2.056 18.987 1.00 96.06 107 ASP A O 1
ATOM 841 N N . THR A 1 108 ? -3.905 -2.928 19.393 1.00 97.12 108 THR A N 1
ATOM 842 C CA . THR A 1 108 ? -4.179 -3.291 17.992 1.00 97.12 108 THR A CA 1
ATOM 843 C C . THR A 1 108 ? -4.253 -2.043 17.113 1.00 97.12 108 THR A C 1
ATOM 845 O O . THR A 1 108 ? -3.626 -2.005 16.060 1.00 97.12 108 THR A O 1
ATOM 848 N N . ILE A 1 109 ? -4.952 -0.994 17.560 1.00 96.94 109 ILE A N 1
ATOM 849 C CA . ILE A 1 109 ? -5.048 0.287 16.841 1.00 96.94 109 ILE A CA 1
ATOM 850 C C . ILE A 1 109 ? -3.675 0.961 16.729 1.00 96.94 109 ILE A C 1
ATOM 852 O O . ILE A 1 109 ? -3.300 1.444 15.659 1.00 96.94 109 ILE A O 1
ATOM 856 N N . THR A 1 110 ? -2.899 0.952 17.814 1.00 97.38 110 THR A N 1
ATOM 857 C CA . THR A 1 110 ? -1.549 1.532 17.827 1.00 97.38 110 THR A CA 1
ATOM 858 C C . THR A 1 110 ? -0.621 0.789 16.866 1.00 97.38 110 THR A C 1
ATOM 860 O O . THR A 1 110 ? 0.050 1.419 16.050 1.00 97.38 110 THR A O 1
ATOM 863 N N . GLN A 1 111 ? -0.621 -0.546 16.908 1.00 97.31 111 GLN A N 1
ATOM 864 C CA . GLN A 1 111 ? 0.181 -1.375 16.007 1.00 97.31 111 GLN A CA 1
ATOM 865 C C . GLN A 1 111 ? -0.258 -1.222 14.551 1.00 97.31 111 GLN A C 1
ATOM 867 O O . GLN A 1 111 ? 0.601 -1.080 13.686 1.00 97.31 111 GLN A O 1
ATOM 872 N N . LEU A 1 112 ? -1.565 -1.173 14.273 1.00 97.56 112 LEU A N 1
ATOM 873 C CA . LEU A 1 112 ? -2.086 -0.975 12.919 1.00 97.56 112 LEU A CA 1
ATOM 874 C C . LEU A 1 112 ? -1.577 0.340 12.325 1.00 97.56 112 LEU A C 1
ATOM 876 O O . LEU A 1 112 ? -1.106 0.359 11.188 1.00 97.56 112 LEU A O 1
ATOM 880 N N . LYS A 1 113 ? -1.582 1.419 13.117 1.00 97.31 113 LYS A N 1
ATOM 881 C CA . LYS A 1 113 ? -0.982 2.694 12.715 1.00 97.31 113 LYS A CA 1
ATOM 882 C C . LYS A 1 113 ? 0.510 2.545 12.411 1.00 97.31 113 LYS A C 1
ATOM 884 O O . LYS A 1 113 ? 0.956 2.964 11.348 1.00 97.31 113 LYS A O 1
ATOM 889 N N . THR A 1 114 ? 1.280 1.948 13.320 1.00 97.50 114 THR A N 1
ATOM 890 C CA . THR A 1 114 ? 2.730 1.777 13.147 1.00 97.50 114 THR A CA 1
ATOM 891 C C . THR A 1 114 ? 3.075 0.953 11.907 1.00 97.50 114 THR A C 1
ATOM 893 O O . THR A 1 114 ? 3.961 1.341 11.145 1.00 97.50 114 THR A O 1
ATOM 896 N N . VAL A 1 115 ? 2.380 -0.164 11.682 1.00 96.88 115 VAL A N 1
ATOM 897 C CA . VAL A 1 115 ? 2.615 -1.039 10.527 1.00 96.88 115 VAL A CA 1
ATOM 898 C C . VAL A 1 115 ? 2.219 -0.334 9.231 1.00 96.88 115 VAL A C 1
ATOM 900 O O . VAL A 1 115 ? 2.973 -0.394 8.262 1.00 96.88 115 VAL A O 1
ATOM 903 N N . ASN A 1 116 ? 1.098 0.393 9.212 1.00 97.00 116 ASN A N 1
ATOM 904 C CA . ASN A 1 116 ? 0.685 1.157 8.037 1.00 97.00 116 ASN A CA 1
ATOM 905 C C . ASN A 1 116 ? 1.666 2.290 7.695 1.00 97.00 116 ASN A C 1
ATOM 907 O O . ASN A 1 116 ? 2.038 2.456 6.535 1.00 97.00 116 ASN A O 1
ATOM 911 N N . ASP A 1 117 ? 2.148 3.027 8.698 1.00 95.50 117 ASP A N 1
ATOM 912 C CA . ASP A 1 117 ? 3.159 4.072 8.502 1.00 95.50 117 ASP A CA 1
ATOM 913 C C . ASP A 1 117 ? 4.475 3.480 7.958 1.00 95.50 117 ASP A C 1
ATOM 915 O O . ASP A 1 117 ? 5.092 4.050 7.054 1.00 95.50 117 ASP A O 1
ATOM 919 N N . ALA A 1 118 ? 4.886 2.310 8.461 1.00 93.50 118 ALA A N 1
ATOM 920 C CA . ALA A 1 118 ? 6.059 1.590 7.967 1.00 93.50 118 ALA A CA 1
ATOM 921 C C . ALA A 1 118 ? 5.871 1.086 6.526 1.00 93.50 118 ALA A C 1
ATOM 923 O O . ALA A 1 118 ? 6.789 1.201 5.711 1.00 93.50 118 ALA A O 1
ATOM 924 N N . TYR A 1 119 ? 4.683 0.576 6.191 1.00 93.94 119 TYR A N 1
ATOM 925 C CA . TYR A 1 119 ? 4.332 0.175 4.829 1.00 93.94 119 TYR A CA 1
ATOM 926 C C . TYR A 1 119 ? 4.434 1.361 3.858 1.00 93.94 119 TYR A C 1
ATOM 928 O O . TYR A 1 119 ? 5.104 1.276 2.827 1.00 93.94 119 TYR A O 1
ATOM 936 N N . GLU A 1 120 ? 3.831 2.501 4.205 1.00 92.12 120 GLU A N 1
ATOM 937 C CA . GLU A 1 120 ? 3.868 3.711 3.379 1.00 92.12 120 GLU A CA 1
ATOM 938 C C . GLU A 1 120 ? 5.288 4.279 3.231 1.00 92.12 120 GLU A C 1
ATOM 940 O O . GLU A 1 120 ? 5.656 4.760 2.154 1.00 92.12 120 GLU A O 1
ATOM 945 N N . ALA A 1 121 ? 6.122 4.186 4.272 1.00 90.00 121 ALA A N 1
ATOM 946 C CA . ALA A 1 121 ? 7.532 4.565 4.196 1.00 90.00 121 ALA A CA 1
ATOM 947 C C . ALA A 1 121 ? 8.309 3.681 3.204 1.00 90.00 121 ALA A C 1
ATOM 949 O O . ALA A 1 121 ? 8.924 4.213 2.276 1.00 90.00 121 ALA A O 1
ATOM 950 N N . LEU A 1 122 ? 8.202 2.351 3.323 1.00 88.50 122 LEU A N 1
ATOM 951 C CA . LEU A 1 122 ? 8.823 1.393 2.394 1.00 88.50 122 LEU A CA 1
ATOM 952 C C . LEU A 1 122 ? 8.332 1.591 0.959 1.00 88.50 122 LEU A C 1
ATOM 954 O O . LEU A 1 122 ? 9.093 1.508 -0.007 1.00 88.50 122 LEU A O 1
ATOM 958 N N . ARG A 1 123 ? 7.045 1.894 0.790 1.00 85.25 123 ARG A N 1
ATOM 959 C CA . ARG A 1 123 ? 6.455 2.143 -0.524 1.00 85.25 123 ARG A CA 1
ATOM 960 C C . ARG A 1 123 ? 7.043 3.397 -1.175 1.00 85.25 123 ARG A C 1
ATOM 962 O O . ARG A 1 123 ? 7.332 3.374 -2.379 1.00 85.25 123 ARG A O 1
ATOM 969 N N . LYS A 1 124 ? 7.235 4.471 -0.402 1.00 84.94 124 LYS A N 1
ATOM 970 C CA . LYS A 1 124 ? 7.880 5.716 -0.855 1.00 84.94 124 LYS A CA 1
ATOM 971 C C . LYS A 1 124 ? 9.358 5.500 -1.171 1.00 84.94 124 LYS A C 1
ATOM 973 O O . LYS A 1 12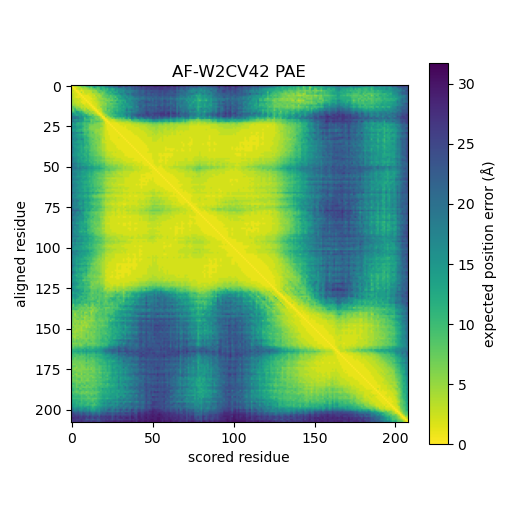4 ? 9.813 5.949 -2.223 1.00 84.94 124 LYS A O 1
ATOM 978 N N . GLU A 1 125 ? 10.076 4.774 -0.323 1.00 82.31 125 GLU A N 1
ATOM 979 C CA . GLU A 1 125 ? 11.483 4.421 -0.531 1.00 82.31 125 GLU A CA 1
ATOM 980 C C . GLU A 1 125 ? 11.661 3.604 -1.812 1.00 82.31 125 GLU A C 1
ATOM 982 O O . GLU A 1 125 ? 12.383 4.031 -2.713 1.00 82.31 125 GLU A O 1
ATOM 987 N N . ARG A 1 126 ? 10.879 2.529 -1.989 1.00 79.25 126 ARG A N 1
ATOM 988 C CA . ARG A 1 126 ? 10.870 1.734 -3.226 1.00 79.25 126 ARG A CA 1
ATOM 989 C C . ARG A 1 126 ? 10.642 2.607 -4.453 1.00 79.25 126 ARG A C 1
ATOM 991 O O . ARG A 1 126 ? 11.304 2.415 -5.474 1.00 79.25 126 ARG A O 1
ATOM 998 N N . ARG A 1 127 ? 9.691 3.547 -4.391 1.00 74.12 127 ARG A N 1
ATOM 999 C CA . ARG A 1 127 ? 9.416 4.466 -5.505 1.00 74.12 127 ARG A CA 1
ATOM 1000 C C . ARG A 1 127 ? 10.631 5.349 -5.801 1.00 74.12 127 ARG A C 1
ATOM 1002 O O . ARG A 1 127 ? 10.971 5.494 -6.972 1.00 74.12 127 ARG A O 1
ATOM 1009 N N . SER A 1 128 ? 11.270 5.899 -4.772 1.00 72.56 128 SER A N 1
ATOM 1010 C CA . SER A 1 128 ? 12.446 6.769 -4.891 1.00 72.56 128 SER A CA 1
ATOM 1011 C C . SER A 1 128 ? 13.671 6.031 -5.436 1.00 72.56 128 SER A C 1
ATOM 1013 O O . SER A 1 128 ? 14.280 6.475 -6.412 1.00 72.56 128 SER A O 1
ATOM 1015 N N . GLU A 1 129 ? 13.991 4.863 -4.878 1.00 68.44 129 GLU A N 1
ATOM 1016 C CA . GLU A 1 129 ? 15.117 4.038 -5.319 1.00 68.44 129 GLU A CA 1
ATOM 1017 C C . GLU A 1 129 ? 14.927 3.544 -6.747 1.00 68.44 129 GLU A C 1
ATOM 1019 O O . GLU A 1 129 ? 15.831 3.659 -7.569 1.00 68.44 129 GLU A O 1
ATOM 1024 N N . THR A 1 130 ? 13.726 3.059 -7.079 1.00 67.62 130 THR A N 1
ATOM 1025 C CA . THR A 1 130 ? 13.420 2.595 -8.438 1.00 67.62 130 THR A CA 1
ATOM 1026 C C . THR A 1 130 ? 13.617 3.714 -9.456 1.00 67.62 130 THR A C 1
ATOM 1028 O O . THR A 1 130 ? 14.141 3.476 -10.541 1.00 67.62 130 THR A O 1
ATOM 1031 N N . VAL A 1 131 ? 13.203 4.942 -9.131 1.00 69.12 131 VAL A N 1
ATOM 1032 C CA . VAL A 1 131 ? 13.362 6.096 -10.027 1.00 69.12 131 VAL A CA 1
ATOM 1033 C C . VAL A 1 131 ? 14.827 6.515 -10.129 1.00 69.12 131 VAL A C 1
ATOM 1035 O O . VAL A 1 131 ? 15.312 6.731 -11.241 1.00 69.12 131 VAL A O 1
ATOM 1038 N N . THR A 1 132 ? 15.539 6.598 -9.006 1.00 67.31 132 THR A N 1
ATOM 1039 C CA . THR A 1 132 ? 16.947 7.023 -8.960 1.00 67.31 132 THR A CA 1
ATOM 1040 C C . THR A 1 132 ? 17.846 6.023 -9.681 1.00 67.31 132 THR A C 1
ATOM 1042 O O . THR A 1 132 ? 18.510 6.398 -10.646 1.00 67.31 132 THR A O 1
ATOM 1045 N N . ALA A 1 133 ? 17.770 4.738 -9.320 1.00 66.94 133 ALA A N 1
ATOM 1046 C CA . ALA A 1 133 ? 18.570 3.680 -9.929 1.00 66.94 133 ALA A CA 1
ATOM 1047 C C . ALA A 1 133 ? 18.313 3.564 -11.440 1.00 66.94 133 ALA A C 1
ATOM 1049 O O . ALA A 1 133 ? 19.260 3.480 -12.221 1.00 66.94 133 ALA A O 1
ATOM 1050 N N . LYS A 1 134 ? 17.045 3.644 -11.884 1.00 69.31 134 LYS A N 1
ATOM 1051 C CA . LYS A 1 134 ? 16.729 3.671 -13.324 1.00 69.31 134 LYS A CA 1
ATOM 1052 C C . LYS A 1 134 ? 17.319 4.895 -14.013 1.00 69.31 134 LYS A C 1
ATOM 1054 O O . LYS A 1 134 ? 17.845 4.775 -15.113 1.00 69.31 134 LYS A O 1
ATOM 1059 N N . THR A 1 135 ? 17.222 6.070 -13.397 1.00 72.38 135 THR A N 1
ATOM 1060 C CA . THR A 1 135 ? 17.713 7.317 -13.999 1.00 72.38 135 THR A CA 1
ATOM 1061 C C . THR A 1 135 ? 19.229 7.295 -14.155 1.00 72.38 135 THR A C 1
ATOM 1063 O O . THR A 1 135 ? 19.739 7.673 -15.207 1.00 72.38 135 THR A O 1
ATOM 1066 N N . GLU A 1 136 ? 19.955 6.845 -13.135 1.00 73.69 136 GLU A N 1
ATOM 1067 C CA . GLU A 1 136 ? 21.416 6.757 -13.167 1.00 73.69 136 GLU A CA 1
ATOM 1068 C C . GLU A 1 136 ? 21.904 5.697 -14.153 1.00 73.69 136 GLU A C 1
ATOM 1070 O O . GLU A 1 136 ? 22.772 5.987 -14.976 1.00 73.69 136 GLU A O 1
ATOM 1075 N N . ALA A 1 137 ? 21.291 4.511 -14.154 1.00 74.19 137 ALA A N 1
ATOM 1076 C CA . ALA A 1 137 ? 21.657 3.455 -15.091 1.00 74.19 137 ALA A CA 1
ATOM 1077 C C . ALA A 1 137 ? 21.370 3.858 -16.551 1.00 74.19 137 ALA A C 1
ATOM 1079 O O . ALA A 1 137 ? 22.233 3.710 -17.417 1.00 74.19 137 ALA A O 1
ATOM 1080 N N . LEU A 1 138 ? 20.209 4.467 -16.828 1.00 74.00 138 LEU A N 1
ATOM 1081 C CA . LEU A 1 138 ? 19.864 4.940 -18.175 1.00 74.00 138 LEU A CA 1
ATOM 1082 C C . LEU A 1 138 ? 20.749 6.100 -18.651 1.00 74.00 138 LEU A C 1
ATOM 1084 O O . LEU A 1 138 ? 20.978 6.215 -19.852 1.00 74.00 138 LEU A O 1
ATOM 1088 N N . LYS A 1 139 ? 21.271 6.946 -17.752 1.00 78.19 139 LYS A N 1
ATOM 1089 C CA . LYS A 1 139 ? 22.244 7.993 -18.120 1.00 78.19 139 LYS A CA 1
ATOM 1090 C C . LYS A 1 139 ? 23.544 7.411 -18.674 1.00 78.19 139 LYS A C 1
ATOM 1092 O O . LYS A 1 139 ? 24.169 8.050 -19.511 1.00 78.19 139 LYS A O 1
ATOM 1097 N N . VAL A 1 140 ? 23.954 6.234 -18.203 1.00 81.44 140 VAL A N 1
ATOM 1098 C CA . VAL A 1 140 ? 25.179 5.561 -18.661 1.00 81.44 140 VAL A CA 1
ATOM 1099 C C . VAL A 1 140 ? 24.918 4.705 -19.897 1.00 81.44 140 VAL A C 1
ATOM 1101 O O . VAL A 1 140 ? 25.779 4.623 -20.772 1.00 81.44 140 VAL A O 1
ATOM 1104 N N . LEU A 1 141 ? 23.752 4.062 -19.967 1.00 79.38 141 LEU A N 1
ATOM 1105 C CA . LEU A 1 141 ? 23.459 3.075 -21.001 1.00 79.38 141 LEU A CA 1
ATOM 1106 C C . LEU A 1 141 ? 22.970 3.715 -22.308 1.00 79.38 141 LEU A C 1
ATOM 1108 O O . LEU A 1 141 ? 23.482 3.361 -23.366 1.00 79.38 141 LEU A O 1
ATOM 1112 N N . ARG A 1 142 ? 22.113 4.749 -22.242 1.00 82.06 142 ARG A N 1
ATOM 1113 C CA . ARG A 1 142 ? 21.591 5.430 -23.444 1.00 82.06 142 ARG A CA 1
ATOM 1114 C C . ARG A 1 142 ? 22.683 5.972 -24.368 1.00 82.06 142 ARG A C 1
ATOM 1116 O O . ARG A 1 142 ? 22.609 5.677 -25.551 1.00 82.06 142 ARG A O 1
ATOM 1123 N N . PRO A 1 143 ? 23.738 6.659 -23.882 1.00 87.88 143 PRO A N 1
ATOM 1124 C CA . PRO A 1 143 ? 24.809 7.112 -24.768 1.00 87.88 143 PRO A CA 1
ATOM 1125 C C . PRO A 1 143 ? 25.541 5.972 -25.485 1.00 87.88 143 PRO A C 1
ATOM 1127 O O . PRO A 1 143 ? 26.036 6.168 -26.590 1.00 87.88 143 PRO A O 1
ATOM 1130 N N . LYS A 1 144 ? 25.631 4.780 -24.875 1.00 82.75 144 LYS A N 1
ATOM 1131 C CA . LYS A 1 144 ? 26.247 3.611 -25.521 1.00 82.75 144 LYS A CA 1
ATOM 1132 C C . LYS A 1 144 ? 25.343 3.068 -26.623 1.00 82.75 144 LYS A C 1
ATOM 1134 O O . LYS A 1 144 ? 25.814 2.861 -27.738 1.00 82.75 144 LYS A O 1
ATOM 1139 N N . THR A 1 145 ? 24.055 2.911 -26.325 1.00 81.25 145 THR A N 1
ATOM 1140 C CA . THR A 1 145 ? 23.050 2.454 -27.289 1.00 81.25 145 THR A CA 1
ATOM 1141 C C . THR A 1 145 ? 22.916 3.438 -28.459 1.00 81.25 145 THR A C 1
ATOM 1143 O O . THR A 1 145 ? 22.903 3.007 -29.612 1.00 81.25 145 THR A O 1
ATOM 1146 N N . ASP A 1 146 ? 22.917 4.748 -28.184 1.00 83.00 146 ASP A N 1
ATOM 1147 C CA . ASP A 1 146 ? 22.890 5.817 -29.191 1.00 83.00 146 ASP A CA 1
ATOM 1148 C C . ASP A 1 146 ? 24.148 5.780 -30.075 1.00 83.00 146 ASP A C 1
ATOM 1150 O O . ASP A 1 146 ? 24.037 5.787 -31.299 1.00 83.00 146 ASP A O 1
ATOM 1154 N N . ALA A 1 147 ? 25.343 5.633 -29.489 1.00 86.62 147 ALA A N 1
ATOM 1155 C CA . ALA A 1 147 ? 26.587 5.511 -30.255 1.00 86.62 147 ALA A CA 1
ATOM 1156 C C . ALA A 1 147 ? 26.619 4.245 -31.132 1.00 86.62 147 ALA A C 1
ATOM 1158 O O . ALA A 1 147 ? 27.096 4.275 -32.268 1.00 86.62 147 ALA A O 1
ATOM 1159 N N . SER A 1 148 ? 26.097 3.122 -30.626 1.00 83.75 148 SER A N 1
ATOM 1160 C CA . SER A 1 148 ? 25.945 1.885 -31.399 1.00 83.75 148 SE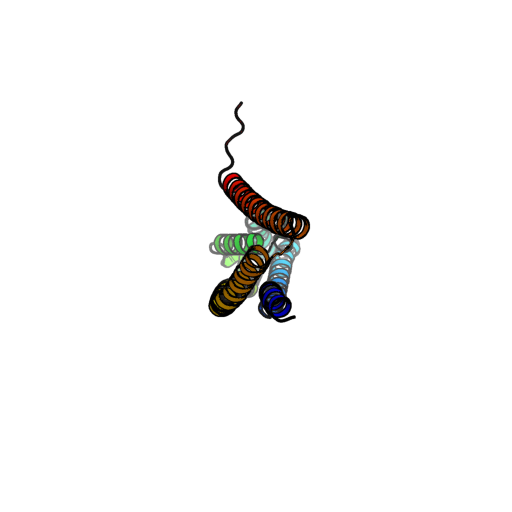R A CA 1
ATOM 1161 C C . SER A 1 148 ? 24.965 2.070 -32.568 1.00 83.75 148 SER A C 1
ATOM 1163 O O . SER A 1 148 ? 25.228 1.575 -33.664 1.00 83.75 148 SER A O 1
ATOM 1165 N N . TYR A 1 149 ? 23.872 2.814 -32.370 1.00 84.88 149 TYR A N 1
ATOM 1166 C CA . TYR A 1 149 ? 22.922 3.161 -33.430 1.00 84.88 149 TYR A CA 1
ATOM 1167 C C . TYR A 1 149 ? 23.548 4.083 -34.488 1.00 84.88 149 TYR A C 1
ATOM 1169 O O . TYR A 1 149 ? 23.471 3.780 -35.678 1.00 84.88 149 TYR A O 1
ATOM 1177 N N . GLU A 1 150 ? 24.238 5.150 -34.075 1.00 87.62 150 GLU A N 1
ATOM 1178 C CA . GLU A 1 150 ? 24.947 6.065 -34.984 1.00 87.62 150 GLU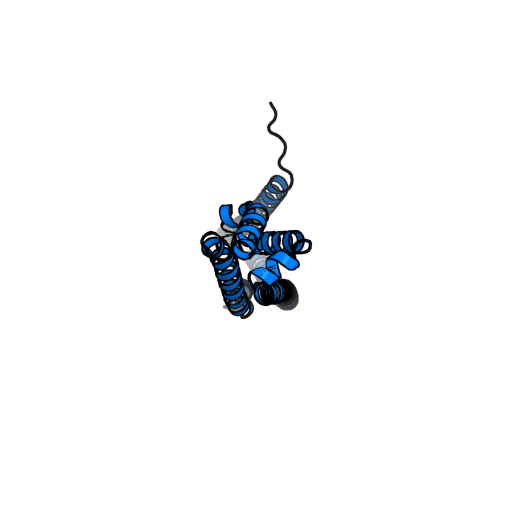 A CA 1
ATOM 1179 C C . GLU A 1 150 ? 25.999 5.337 -35.829 1.00 87.62 150 GLU A C 1
ATOM 1181 O O . GLU A 1 150 ? 26.131 5.593 -37.030 1.00 87.62 150 GLU A O 1
ATOM 1186 N N . TYR A 1 151 ? 26.716 4.384 -35.227 1.00 88.62 151 TYR A N 1
ATOM 1187 C CA . TYR A 1 151 ? 27.672 3.540 -35.938 1.00 88.62 151 TYR A CA 1
ATOM 1188 C C . TYR A 1 151 ? 26.997 2.685 -37.018 1.00 88.62 151 TYR A C 1
ATOM 1190 O O . TYR A 1 151 ? 27.494 2.612 -38.143 1.00 88.62 151 TYR A O 1
ATOM 1198 N N . ILE A 1 152 ? 25.851 2.070 -36.707 1.00 86.88 152 ILE A N 1
ATOM 1199 C CA . ILE A 1 152 ? 25.073 1.286 -37.676 1.00 86.88 152 ILE A CA 1
ATOM 1200 C C . ILE A 1 152 ? 24.576 2.185 -38.816 1.00 86.88 152 ILE A C 1
ATOM 1202 O O . ILE A 1 152 ? 24.731 1.814 -39.978 1.00 86.88 152 ILE A O 1
ATOM 1206 N N . CYS A 1 153 ? 24.045 3.374 -38.515 1.00 88.50 153 CYS A N 1
ATOM 1207 C CA . CYS A 1 153 ? 23.626 4.338 -39.537 1.00 88.50 153 CYS A CA 1
ATOM 1208 C C . CYS A 1 153 ? 24.791 4.739 -40.452 1.00 88.50 153 CYS A C 1
ATOM 1210 O O . CYS A 1 153 ? 24.669 4.636 -41.670 1.00 88.50 153 CYS A O 1
ATOM 1212 N N . SER A 1 154 ? 25.944 5.088 -39.876 1.00 89.69 154 SER A N 1
ATOM 1213 C CA . SER A 1 154 ? 27.149 5.450 -40.639 1.00 89.69 154 SER A CA 1
ATOM 1214 C C . SER A 1 154 ? 27.634 4.299 -41.528 1.00 89.69 154 SER A C 1
ATOM 1216 O O . SER A 1 154 ? 28.095 4.513 -42.649 1.00 89.69 154 SER A O 1
ATOM 1218 N N . TYR A 1 155 ? 27.519 3.057 -41.048 1.00 89.75 155 TYR A N 1
ATOM 1219 C CA . TYR A 1 155 ? 27.866 1.869 -41.824 1.00 89.75 155 TYR A CA 1
ATOM 1220 C C . TYR A 1 155 ? 26.899 1.636 -42.991 1.00 89.75 155 TYR A C 1
ATOM 1222 O O . TYR A 1 155 ? 27.343 1.341 -44.099 1.00 89.75 155 TYR A O 1
ATOM 1230 N N . ILE A 1 156 ? 25.592 1.806 -42.767 1.00 89.94 156 ILE A N 1
ATOM 1231 C CA . ILE A 1 156 ? 24.565 1.715 -43.817 1.00 89.94 156 ILE A CA 1
ATOM 1232 C C . ILE A 1 156 ? 24.799 2.788 -44.889 1.00 89.94 156 ILE A C 1
ATOM 1234 O O . ILE A 1 156 ? 24.763 2.482 -46.081 1.00 89.94 156 ILE A O 1
ATOM 1238 N N . GLU A 1 157 ? 25.104 4.022 -44.486 1.00 89.56 157 GLU A N 1
ATOM 1239 C CA . GLU A 1 157 ? 25.440 5.115 -45.405 1.00 89.56 157 GLU A CA 1
ATOM 1240 C C . GLU A 1 157 ? 26.695 4.801 -46.231 1.00 89.56 157 GLU A C 1
ATOM 1242 O O . GLU A 1 157 ? 26.688 4.927 -47.458 1.00 89.56 157 GLU A O 1
ATOM 1247 N N . ALA A 1 158 ? 27.764 4.326 -45.585 1.00 90.31 158 ALA A N 1
ATOM 1248 C CA . ALA A 1 158 ? 28.989 3.929 -46.271 1.00 90.31 158 ALA A CA 1
ATOM 1249 C C . ALA A 1 158 ? 28.749 2.771 -47.253 1.00 90.31 158 ALA A C 1
ATOM 1251 O O . ALA A 1 158 ? 29.259 2.799 -48.377 1.00 90.31 158 ALA A O 1
ATOM 1252 N N . ALA A 1 159 ? 27.944 1.777 -46.868 1.00 89.75 159 ALA A N 1
ATOM 1253 C CA . ALA A 1 159 ? 27.554 0.672 -47.739 1.00 89.75 159 ALA A CA 1
ATOM 1254 C C . ALA A 1 159 ? 26.765 1.168 -48.961 1.00 89.75 159 ALA A C 1
ATOM 1256 O O . ALA A 1 159 ? 26.993 0.690 -50.069 1.00 89.75 159 ALA A O 1
ATOM 1257 N N . TYR A 1 160 ? 25.899 2.169 -48.786 1.00 91.00 160 TYR A N 1
ATOM 1258 C CA . TYR A 1 160 ? 25.148 2.774 -49.885 1.00 91.00 160 TYR A CA 1
ATOM 1259 C C . TYR A 1 160 ? 26.057 3.534 -50.864 1.00 91.00 160 TYR A C 1
ATOM 1261 O O . TYR A 1 160 ? 25.951 3.356 -52.078 1.00 91.00 160 TYR A O 1
ATOM 1269 N N . ILE A 1 161 ? 26.990 4.344 -50.350 1.00 92.38 161 ILE A N 1
ATOM 1270 C CA . ILE A 1 161 ? 27.942 5.122 -51.166 1.00 92.38 161 ILE A CA 1
ATOM 1271 C C . ILE A 1 161 ? 28.887 4.203 -51.952 1.00 92.38 161 ILE A C 1
ATOM 1273 O O . ILE A 1 161 ? 29.225 4.491 -53.099 1.00 92.38 161 ILE A O 1
ATOM 1277 N N . THR A 1 162 ? 29.320 3.101 -51.338 1.00 91.06 162 THR A N 1
ATOM 1278 C CA . THR A 1 162 ? 30.275 2.150 -51.932 1.00 91.06 162 THR A CA 1
ATOM 1279 C C . THR A 1 162 ? 29.613 1.064 -52.786 1.00 91.06 162 THR A C 1
ATOM 1281 O O . THR A 1 162 ? 30.319 0.282 -53.425 1.00 91.06 162 THR A O 1
ATOM 1284 N N . ALA A 1 163 ? 28.277 1.016 -52.845 1.00 91.50 163 ALA A N 1
ATOM 1285 C CA . ALA A 1 163 ? 27.537 0.026 -53.619 1.00 91.50 163 ALA A CA 1
ATOM 1286 C C . ALA A 1 163 ? 27.806 0.158 -55.128 1.00 91.50 163 ALA A C 1
ATOM 1288 O O . ALA A 1 163 ? 27.564 1.198 -55.744 1.00 91.50 163 ALA A O 1
ATOM 1289 N N . THR A 1 164 ? 28.256 -0.941 -55.739 1.00 89.88 164 THR A N 1
ATOM 1290 C CA . THR A 1 164 ? 28.616 -1.021 -57.166 1.00 89.88 164 THR A CA 1
ATOM 1291 C C . THR A 1 164 ? 27.476 -1.493 -58.073 1.00 89.88 164 THR A C 1
ATOM 1293 O O . THR A 1 164 ? 27.639 -1.488 -59.290 1.00 89.88 164 THR A O 1
ATOM 1296 N N . SER A 1 165 ? 26.328 -1.887 -57.509 1.00 93.56 165 SER A N 1
ATOM 1297 C CA . SER A 1 165 ? 25.132 -2.297 -58.258 1.00 93.56 165 SER A CA 1
ATOM 1298 C C . SER A 1 165 ? 23.878 -1.609 -57.727 1.00 93.56 165 SER A C 1
ATOM 1300 O O . SER A 1 165 ? 23.775 -1.334 -56.528 1.00 93.56 165 SER A O 1
ATOM 1302 N N . ASP A 1 166 ? 22.921 -1.363 -58.620 1.00 89.75 166 ASP A N 1
ATOM 1303 C CA . ASP A 1 166 ? 21.649 -0.728 -58.267 1.00 89.75 166 ASP A CA 1
ATOM 1304 C C . ASP A 1 166 ? 20.767 -1.647 -57.408 1.00 89.75 166 ASP A C 1
ATOM 1306 O O . ASP A 1 166 ? 20.125 -1.170 -56.476 1.00 89.75 166 ASP A O 1
ATOM 1310 N N . ASP A 1 167 ? 20.838 -2.969 -57.604 1.00 90.06 167 ASP A N 1
ATOM 1311 C CA . ASP A 1 167 ? 20.121 -3.948 -56.773 1.00 90.06 167 ASP A CA 1
ATOM 1312 C C . ASP A 1 167 ? 20.518 -3.853 -55.287 1.00 90.06 167 ASP A C 1
ATOM 1314 O O . ASP A 1 167 ? 19.669 -3.922 -54.394 1.00 90.06 167 ASP A O 1
ATOM 1318 N N . VAL A 1 168 ? 21.811 -3.644 -55.000 1.00 86.56 168 VAL A N 1
ATOM 1319 C CA . VAL A 1 168 ? 22.313 -3.461 -53.626 1.00 86.56 168 VAL A CA 1
ATOM 1320 C C . VAL A 1 168 ? 21.823 -2.140 -53.032 1.00 86.56 168 VAL A C 1
ATOM 1322 O O . VAL A 1 168 ? 21.457 -2.103 -51.857 1.00 86.56 168 VAL A O 1
ATOM 1325 N N . LYS A 1 169 ? 21.755 -1.067 -53.829 1.00 88.62 169 LYS A N 1
ATOM 1326 C CA . LYS A 1 169 ? 21.217 0.225 -53.375 1.00 88.62 169 LYS A CA 1
ATOM 1327 C C . LYS A 1 169 ? 19.740 0.121 -53.019 1.00 88.62 169 LYS A C 1
ATOM 1329 O O . LYS A 1 169 ? 19.364 0.534 -51.926 1.00 88.62 169 LYS A O 1
ATOM 1334 N N . THR A 1 170 ? 18.932 -0.513 -53.870 1.00 92.81 170 THR A N 1
ATOM 1335 C CA . THR A 1 170 ? 17.504 -0.741 -53.602 1.00 92.81 170 THR A CA 1
ATOM 1336 C C . THR A 1 170 ? 17.283 -1.573 -52.336 1.00 92.81 170 THR A C 1
ATOM 1338 O O . THR A 1 170 ? 16.360 -1.306 -51.563 1.00 92.81 170 THR A O 1
ATOM 1341 N N . LEU A 1 171 ? 18.141 -2.565 -52.072 1.00 91.69 171 LEU A N 1
ATOM 1342 C CA . LEU A 1 171 ? 18.060 -3.362 -50.847 1.00 91.69 171 LEU A CA 1
ATOM 1343 C C . LEU A 1 171 ? 18.378 -2.533 -49.589 1.00 91.69 171 LEU A C 1
ATOM 1345 O O . LEU A 1 171 ? 17.697 -2.677 -48.573 1.00 91.69 171 LEU A O 1
ATOM 1349 N N . ILE A 1 172 ? 19.364 -1.634 -49.665 1.00 90.50 172 ILE A N 1
ATOM 1350 C CA . ILE A 1 172 ? 19.711 -0.716 -48.571 1.00 90.50 172 ILE A CA 1
ATOM 1351 C C . ILE A 1 172 ? 18.597 0.318 -48.333 1.00 90.50 172 ILE A C 1
ATOM 1353 O O . ILE A 1 172 ? 18.215 0.550 -47.187 1.00 90.50 172 ILE A O 1
ATOM 1357 N N . GLU A 1 173 ? 18.023 0.900 -49.388 1.00 91.75 173 GLU A N 1
ATOM 1358 C CA . GLU A 1 173 ? 16.891 1.836 -49.283 1.00 91.75 173 GLU A CA 1
ATOM 1359 C C . GLU A 1 173 ? 15.681 1.190 -48.602 1.00 91.75 173 GLU A C 1
ATOM 1361 O O . GLU A 1 173 ? 15.049 1.796 -47.731 1.00 91.75 173 GLU A O 1
ATOM 1366 N N . ARG A 1 174 ? 15.387 -0.067 -48.953 1.00 92.56 174 ARG A N 1
ATOM 1367 C CA . ARG A 1 174 ? 14.319 -0.837 -48.314 1.00 92.56 174 ARG A CA 1
ATOM 1368 C C . ARG A 1 174 ? 14.589 -1.053 -46.826 1.00 92.56 174 ARG A C 1
ATOM 1370 O O . ARG A 1 174 ? 13.689 -0.826 -46.025 1.00 92.56 174 ARG A O 1
ATOM 1377 N N . LEU A 1 175 ? 15.817 -1.417 -46.450 1.00 92.06 175 LEU A N 1
ATOM 1378 C CA . LEU A 1 175 ? 16.206 -1.548 -45.042 1.00 92.06 175 LEU A CA 1
ATOM 1379 C C . LEU A 1 175 ? 15.987 -0.236 -44.273 1.00 92.06 175 LEU A C 1
ATOM 1381 O O . LEU A 1 175 ? 15.400 -0.249 -43.192 1.00 92.06 175 LEU A O 1
ATOM 1385 N N . VAL A 1 176 ? 16.411 0.898 -44.836 1.00 92.12 176 VAL A N 1
ATOM 1386 C CA . VAL A 1 176 ? 16.208 2.221 -44.221 1.00 92.12 176 VAL A CA 1
ATOM 1387 C C . VAL A 1 176 ? 14.717 2.543 -44.083 1.00 92.12 176 VAL A C 1
ATOM 1389 O O . VAL A 1 176 ? 14.289 3.049 -43.044 1.00 92.12 176 VAL A O 1
ATOM 1392 N N . SER A 1 177 ? 13.907 2.226 -45.097 1.00 93.06 177 SER A N 1
ATOM 1393 C CA . SER A 1 177 ? 12.450 2.385 -45.038 1.00 93.06 177 SER A CA 1
ATOM 1394 C C . SER A 1 177 ? 11.832 1.553 -43.912 1.00 93.06 177 SER A C 1
ATOM 1396 O O . SER A 1 177 ? 11.045 2.080 -43.124 1.00 93.06 177 SER A O 1
ATOM 1398 N N . ASP A 1 178 ? 12.222 0.283 -43.792 1.00 90.81 178 ASP A N 1
ATOM 1399 C CA . ASP A 1 178 ? 11.722 -0.622 -42.754 1.00 90.81 178 ASP A CA 1
ATOM 1400 C C . ASP A 1 178 ? 12.117 -0.125 -41.348 1.00 90.81 178 ASP A C 1
ATOM 1402 O O . ASP A 1 178 ? 11.278 -0.068 -40.446 1.00 90.81 178 ASP A O 1
ATOM 1406 N N . MET A 1 179 ? 13.360 0.338 -41.164 1.00 90.62 179 MET A N 1
ATOM 1407 C CA . MET A 1 179 ? 13.818 0.945 -39.904 1.00 90.62 179 MET A CA 1
ATOM 1408 C C . MET A 1 179 ? 13.005 2.196 -39.532 1.00 90.62 179 MET A C 1
ATOM 1410 O O . MET A 1 179 ? 12.581 2.353 -38.383 1.00 90.62 179 MET A O 1
ATOM 1414 N N . ASN A 1 180 ? 12.743 3.077 -40.499 1.00 90.62 180 ASN A N 1
ATOM 1415 C CA . ASN A 1 180 ? 11.946 4.287 -40.284 1.00 90.62 180 ASN A CA 1
ATOM 1416 C C . ASN A 1 180 ? 10.485 3.974 -39.936 1.00 90.62 180 ASN A C 1
ATOM 1418 O O . ASN A 1 180 ? 9.885 4.671 -39.105 1.00 90.62 180 ASN A O 1
ATOM 1422 N N . GLN A 1 181 ? 9.916 2.923 -40.532 1.00 91.62 181 GLN A N 1
ATOM 1423 C CA . GLN A 1 181 ? 8.563 2.471 -40.219 1.00 91.62 181 GLN A CA 1
ATOM 1424 C C . GLN A 1 181 ? 8.468 2.006 -38.762 1.00 91.62 181 GLN A C 1
ATOM 1426 O O . GLN A 1 181 ? 7.605 2.487 -38.028 1.00 91.62 181 GLN A O 1
ATOM 1431 N N . VAL A 1 182 ? 9.417 1.185 -38.297 1.00 89.12 182 VAL A N 1
ATOM 1432 C CA . VAL A 1 182 ? 9.466 0.720 -36.898 1.00 89.12 182 VAL A CA 1
ATOM 1433 C C . VAL A 1 182 ? 9.536 1.895 -35.913 1.00 89.12 182 VAL A C 1
ATOM 1435 O O . VAL A 1 182 ? 8.809 1.923 -34.917 1.00 89.12 182 VAL A O 1
ATOM 1438 N N . ILE A 1 183 ? 10.362 2.909 -36.198 1.00 86.50 183 ILE A N 1
ATOM 1439 C CA . ILE A 1 183 ? 10.454 4.122 -35.364 1.00 86.50 183 ILE A CA 1
ATOM 1440 C C . ILE A 1 183 ? 9.117 4.875 -35.336 1.00 86.50 183 ILE A C 1
ATOM 1442 O O . ILE A 1 183 ? 8.700 5.384 -34.287 1.00 86.50 183 ILE A O 1
ATOM 1446 N N . THR A 1 184 ? 8.449 4.975 -36.484 1.00 89.12 184 THR A N 1
ATOM 1447 C CA . THR A 1 184 ? 7.160 5.663 -36.618 1.00 89.12 184 THR A CA 1
ATOM 1448 C C . THR A 1 184 ? 6.074 4.952 -35.820 1.00 89.12 184 THR A C 1
ATOM 1450 O O . THR A 1 184 ? 5.376 5.601 -35.034 1.00 89.12 184 THR A O 1
ATOM 1453 N N . ASP A 1 185 ? 5.994 3.629 -35.938 1.00 87.19 185 ASP A N 1
ATOM 1454 C CA . ASP A 1 185 ? 5.033 2.797 -35.216 1.00 87.19 185 ASP A CA 1
ATOM 1455 C C . ASP A 1 185 ? 5.242 2.895 -33.703 1.00 87.19 185 ASP A C 1
ATOM 1457 O O . ASP A 1 185 ? 4.289 3.107 -32.946 1.00 87.19 185 ASP A O 1
ATOM 1461 N N . PHE A 1 186 ? 6.499 2.851 -33.249 1.00 83.88 186 PHE A N 1
ATOM 1462 C CA . PHE A 1 186 ? 6.830 3.006 -31.835 1.00 83.88 186 PHE A CA 1
ATOM 1463 C C . PHE A 1 186 ? 6.405 4.378 -31.288 1.00 83.88 186 PHE A C 1
ATOM 1465 O O . PHE A 1 186 ? 5.735 4.468 -30.253 1.00 83.88 186 PHE A O 1
ATOM 1472 N N . LYS A 1 187 ? 6.728 5.466 -32.004 1.00 87.50 187 LYS A N 1
ATOM 1473 C CA . LYS A 1 187 ? 6.301 6.828 -31.633 1.00 87.50 187 LYS A CA 1
ATOM 1474 C C . LYS A 1 187 ? 4.775 6.955 -31.619 1.00 87.50 187 LYS A C 1
ATOM 1476 O O . LYS A 1 187 ? 4.232 7.619 -30.732 1.00 87.50 187 LYS A O 1
ATOM 1481 N N . GLY A 1 188 ? 4.091 6.337 -32.581 1.00 87.25 188 GLY A N 1
ATOM 1482 C CA . GLY A 1 188 ? 2.631 6.307 -32.670 1.00 87.25 188 GLY A CA 1
ATOM 1483 C C . GLY A 1 188 ? 1.988 5.592 -31.481 1.00 87.25 188 GLY A C 1
ATOM 1484 O O . GLY A 1 188 ? 1.102 6.150 -30.825 1.00 87.25 188 GLY A O 1
ATOM 1485 N N . SER A 1 189 ? 2.489 4.403 -31.144 1.00 87.25 189 SER A N 1
ATOM 1486 C CA . SER A 1 189 ? 2.042 3.615 -29.989 1.00 87.25 189 SER A CA 1
ATOM 1487 C C . SER A 1 189 ? 2.245 4.372 -28.671 1.00 87.25 189 SER A C 1
ATOM 1489 O O . SER A 1 189 ? 1.310 4.518 -27.878 1.00 87.25 189 SER A O 1
ATOM 1491 N N . HIS A 1 190 ? 3.421 4.977 -28.471 1.00 84.69 190 HIS A N 1
ATOM 1492 C CA . HIS A 1 190 ? 3.712 5.765 -27.272 1.00 84.69 190 HIS A CA 1
ATOM 1493 C C . HIS A 1 190 ? 2.770 6.973 -27.116 1.00 84.69 190 HIS A C 1
ATOM 1495 O O . HIS A 1 190 ? 2.208 7.192 -26.040 1.00 84.69 190 HIS A O 1
ATOM 1501 N N . LYS A 1 191 ? 2.541 7.740 -28.194 1.00 86.12 191 LYS A N 1
ATOM 1502 C CA . LYS A 1 191 ? 1.590 8.868 -28.190 1.00 86.12 191 LYS A CA 1
ATOM 1503 C C . LYS A 1 191 ? 0.165 8.413 -27.875 1.00 86.12 191 LYS A C 1
ATOM 1505 O O . LYS A 1 191 ? -0.518 9.072 -27.093 1.00 86.12 191 LYS A O 1
ATOM 1510 N N . SER A 1 192 ? -0.257 7.283 -28.436 1.00 84.19 192 SER A N 1
ATOM 1511 C CA . SER A 1 192 ? -1.583 6.706 -28.192 1.00 84.19 192 SER A CA 1
ATOM 1512 C C . SER A 1 192 ? -1.749 6.276 -26.733 1.00 84.19 192 SER A C 1
ATOM 1514 O O . SER A 1 192 ? -2.748 6.618 -26.104 1.00 84.19 192 SER A O 1
ATOM 1516 N N . SER A 1 193 ? -0.736 5.625 -26.151 1.00 85.44 193 SER A N 1
ATOM 1517 C CA . SER A 1 193 ? -0.731 5.256 -24.730 1.00 85.44 193 SER A CA 1
ATOM 1518 C C . SER A 1 193 ? -0.814 6.482 -23.814 1.00 85.44 193 SER A C 1
ATOM 1520 O O . SER A 1 193 ? -1.595 6.499 -22.861 1.00 85.44 193 SER A O 1
ATOM 1522 N N . LEU A 1 194 ? -0.056 7.544 -24.112 1.00 84.44 194 LEU A N 1
ATOM 1523 C CA . LEU A 1 194 ? -0.133 8.800 -23.359 1.00 84.44 194 LEU A CA 1
ATOM 1524 C C . LEU A 1 194 ? -1.513 9.457 -23.469 1.00 84.44 194 LEU A C 1
ATOM 1526 O O . LEU A 1 194 ? -2.036 9.942 -22.465 1.00 84.44 194 LEU A O 1
ATOM 1530 N N . ALA A 1 195 ? -2.112 9.455 -24.662 1.00 85.19 195 ALA A N 1
ATOM 1531 C CA . ALA A 1 195 ? -3.449 9.996 -24.878 1.00 85.19 195 ALA A CA 1
ATOM 1532 C C . ALA A 1 195 ? -4.510 9.221 -24.079 1.00 85.19 195 ALA A C 1
ATOM 1534 O O . ALA A 1 195 ? -5.326 9.845 -23.402 1.00 85.19 195 ALA A O 1
ATOM 1535 N N . GLN A 1 196 ? -4.451 7.885 -24.078 1.00 83.69 196 GLN A N 1
ATOM 1536 C CA . GLN A 1 196 ? -5.335 7.032 -23.274 1.00 83.69 196 GLN A CA 1
ATOM 1537 C C . GLN A 1 196 ? -5.169 7.294 -21.773 1.00 83.69 196 GLN A C 1
ATOM 1539 O O . GLN A 1 196 ? -6.155 7.507 -21.072 1.00 83.69 196 GLN A O 1
ATOM 1544 N N . LYS A 1 197 ? -3.926 7.360 -21.275 1.00 80.31 197 LYS A N 1
ATOM 1545 C CA . LYS A 1 197 ? -3.645 7.678 -19.863 1.00 80.31 197 LYS A CA 1
ATOM 1546 C C . LYS A 1 197 ? -4.159 9.058 -19.458 1.00 80.31 197 LYS A C 1
ATOM 1548 O O . LYS A 1 197 ? -4.595 9.229 -18.325 1.00 80.31 197 LYS A O 1
ATOM 1553 N N . LYS A 1 198 ? -4.097 10.043 -20.359 1.00 78.81 198 LYS A N 1
ATOM 1554 C CA . LYS A 1 198 ? -4.642 11.384 -20.117 1.00 78.81 198 LYS A CA 1
ATOM 1555 C C . LYS A 1 198 ? -6.172 11.368 -20.098 1.00 78.81 198 LYS A C 1
ATOM 1557 O O . LYS A 1 198 ? -6.762 11.928 -19.186 1.00 78.81 198 LYS A O 1
ATOM 1562 N N . ALA A 1 199 ? -6.801 10.679 -21.048 1.00 78.56 199 ALA A N 1
ATOM 1563 C CA . ALA A 1 199 ? -8.256 10.540 -21.111 1.00 78.56 199 ALA A CA 1
ATOM 1564 C C . ALA A 1 199 ? -8.844 9.780 -19.907 1.00 78.56 199 ALA A C 1
ATOM 1566 O O . ALA A 1 199 ? -9.941 10.096 -19.471 1.00 78.56 199 ALA A O 1
ATOM 1567 N N . ALA A 1 200 ? -8.111 8.817 -19.340 1.00 74.56 200 ALA A N 1
ATOM 1568 C CA . ALA A 1 200 ? -8.530 8.104 -18.132 1.00 74.56 200 ALA A CA 1
ATOM 1569 C C . ALA A 1 200 ? -8.485 8.972 -16.859 1.00 74.56 200 ALA A C 1
ATOM 1571 O O . ALA A 1 200 ? -9.198 8.684 -15.904 1.00 74.56 200 ALA A O 1
ATOM 1572 N N . LYS A 1 201 ? -7.643 10.015 -16.829 1.00 71.88 201 LYS A N 1
ATOM 1573 C CA . LYS A 1 201 ? -7.554 10.962 -15.703 1.00 71.88 201 LYS A CA 1
ATOM 1574 C C . LYS A 1 201 ? -8.588 12.082 -15.782 1.00 71.88 201 LYS A C 1
ATOM 1576 O O . LYS A 1 201 ? -9.038 12.536 -14.740 1.00 71.88 201 LYS A O 1
ATOM 1581 N N . ASP A 1 202 ? -8.968 12.472 -16.998 1.00 66.38 202 ASP A N 1
ATOM 1582 C CA . ASP A 1 202 ? -10.020 13.450 -17.275 1.00 66.38 202 ASP A CA 1
ATOM 1583 C C . ASP A 1 202 ? -11.099 12.800 -18.162 1.00 66.38 202 ASP A C 1
ATOM 1585 O O . ASP A 1 202 ? -11.100 13.015 -19.385 1.00 66.38 202 ASP A O 1
ATOM 1589 N N . PRO A 1 203 ? -12.006 11.976 -17.597 1.00 61.50 203 PRO A N 1
ATOM 1590 C CA . PRO A 1 203 ? -13.107 11.426 -18.367 1.00 61.50 203 PRO A CA 1
ATOM 1591 C C . PRO A 1 203 ? -13.960 12.594 -18.859 1.00 61.50 203 PRO A C 1
ATOM 1593 O O . PRO A 1 203 ? -14.554 13.323 -18.066 1.00 61.50 203 PRO A O 1
ATOM 1596 N N . LYS A 1 204 ? -14.015 12.807 -20.176 1.00 68.00 204 LYS A N 1
ATOM 1597 C CA . LYS A 1 204 ? -15.034 13.695 -20.737 1.00 68.00 204 LYS A CA 1
ATOM 1598 C C . LYS A 1 204 ? -16.383 13.045 -20.470 1.00 68.00 204 LYS A C 1
ATOM 1600 O O . LYS A 1 204 ? -16.570 11.890 -20.853 1.00 68.00 204 LYS A O 1
ATOM 1605 N N . GLU A 1 205 ? -17.282 13.783 -19.823 1.00 57.41 205 GLU A N 1
ATOM 1606 C CA . GLU A 1 205 ? -18.665 13.354 -19.634 1.00 57.41 205 GLU A CA 1
ATOM 1607 C C . GLU A 1 205 ? -19.240 12.873 -20.976 1.00 57.41 205 GLU A C 1
ATOM 1609 O O . GLU A 1 205 ? -18.938 13.475 -22.021 1.00 57.41 205 GLU A O 1
ATOM 1614 N N . PRO A 1 206 ? -20.013 11.770 -20.984 1.00 62.94 206 PRO A N 1
ATOM 1615 C CA . PRO A 1 206 ? -20.689 11.329 -22.190 1.00 62.94 206 PRO A CA 1
ATOM 1616 C C . PRO A 1 206 ? -21.513 12.501 -22.712 1.00 62.94 206 PRO A C 1
ATOM 1618 O O . PRO A 1 206 ? -22.286 13.096 -21.966 1.00 62.94 206 PRO A O 1
ATOM 1621 N N . LYS A 1 207 ? -21.320 12.862 -23.981 1.00 59.25 207 LYS A N 1
ATOM 1622 C CA . LYS A 1 207 ? -22.233 13.804 -24.621 1.00 59.25 207 LYS A CA 1
ATOM 1623 C C . LYS A 1 207 ? -23.584 13.103 -24.737 1.00 59.25 207 LYS A C 1
ATOM 1625 O O . LYS A 1 207 ? -23.643 12.063 -25.395 1.00 59.25 207 LYS A O 1
ATOM 1630 N N . GLU A 1 208 ? -24.586 13.652 -24.052 1.00 46.66 208 GLU A N 1
ATOM 1631 C CA . GLU A 1 208 ? -26.005 13.309 -24.220 1.00 46.66 208 GLU A CA 1
ATOM 1632 C C . GLU A 1 208 ? -26.448 13.406 -25.686 1.00 46.66 208 GLU A C 1
ATOM 1634 O O . GLU A 1 208 ? -25.940 14.299 -26.413 1.00 46.66 208 GLU A O 1
#

Mean predicted aligned error: 11.45 Å

Radius of gyration: 29.09 Å; Cα contacts (8 Å, |Δi|>4): 111; chains: 1; bounding box: 56×26×88 Å

Secondary structure (DSSP, 8-state):
-HHHHHHHHHHHHHHHTTS-THHHHHHHHHHHHHHHHHHHHHHHHHHTT-SSHHHHHHHHHHHHHHHHHHHHTGGGS-HHHHHHHHHHHHHHHTT-HHHHHHTT-HHHHHHHHHHHHHHHHHHHHHHHHHHHHHHHHHHHHHHHHHHHHHHHHHHHHHHHHH--SHHHHHHHHHHHHHHHHHHHHHHHHHHHHHHHHHHHHS-PPPP-

pLDDT: mean 86.47, std 11.13, range [46.66, 97.69]

Nearest PDB structures (foldseek):
  8auw-assembly1_D  TM=3.336E-01  e=1.782E+00  Homo sapiens
  4tx5-assembly1_A  TM=3.259E-01  e=1.876E+00  Homo sapiens
  5nnv-assembly2_B  TM=2.579E-01  e=4.769E+00  Bacillus subtilis subsp. subtilis str. 168

InterPro domains:
  IPR046228 Protein of unknown function DUF6261 [PF19775] (23-175)

Solvent-accessible surface area (backbone atoms only — not comparable to full-atom values): 11408 Å² total; per-residue (Å²): 116,71,62,59,51,55,54,50,49,58,53,48,55,59,52,52,61,71,66,42,74,58,58,59,57,47,52,54,40,47,54,51,46,33,51,43,50,51,49,54,55,47,52,37,63,56,29,54,73,40,90,48,63,71,44,16,53,31,18,52,53,50,44,70,70,44,41,67,53,62,74,65,42,42,77,70,53,58,74,68,59,28,53,52,48,51,55,50,50,55,59,69,45,64,86,44,55,67,42,35,50,66,71,68,37,53,65,51,56,52,49,45,51,52,47,50,54,50,42,54,49,51,53,51,48,48,53,50,50,45,51,50,54,49,52,58,52,46,65,62,46,48,62,53,53,51,51,51,48,52,50,51,51,54,48,53,52,50,51,50,76,68,47,89,47,68,71,58,39,54,53,51,53,48,51,54,51,55,54,51,48,55,56,50,52,52,54,50,51,52,52,50,53,51,50,52,58,51,43,73,75,54,70,76,75,82,82,127

Sequence (208 aa):
QKWEGEVNEEVDLNEKAARSVHTKALLEKDEERDKLLTHLFGIIRFNHYSPVQATAQAAEKLDSIFGKYIAANIQREGFEDESGHIVGLLNDAAPYTAEIAALGLTDTITQLKTVNDAYEALRKERRSETVTAKTEALKVLRPKTDASYEYICSYIEAAYITATSDDVKTLIERLVSDMNQVITDFKGSHKSSLAQKKAAKDPKEPKE

Organism: NCBI:txid1411021